Protein AF-A0A139L211-F1 (afdb_monomer)

Sequence (209 aa):
MSLARISECTAKHSKGVSQRERNHVSFTKSNKLMAQERVDDFFQMAKYYAKAEKDLGVQRWVFIGFERKDGYNYIRLFSYDLPREVFERRRWVIEWRKARLVCQYPKDNVRYTLHFYDKRLGLDVRLNEDLNKLIAAKAQVTKVQRKIDEYVAYNKVHNLFFDENTDADLLKAREKLATKIANVQEAEERLKIKIEKLQKGNNYVGSKK

Solvent-accessible surface area (backbone atoms only — not comparable to full-atom values): 12106 Å² total; per-residue (Å²): 136,92,85,84,90,81,89,83,82,89,74,82,80,76,82,72,80,49,72,66,54,55,52,50,52,51,52,55,51,49,54,52,51,57,52,48,56,54,53,52,53,51,57,53,48,51,52,31,44,53,49,30,38,60,75,69,65,67,48,63,28,32,40,38,38,32,31,36,49,59,90,93,44,74,48,77,76,47,76,48,81,45,51,38,70,57,47,71,76,45,47,65,57,60,52,51,51,49,52,53,49,33,71,77,35,77,88,41,62,66,47,71,48,80,45,80,35,35,69,82,68,42,89,47,64,68,60,49,51,54,48,52,51,49,34,50,52,49,20,49,53,53,54,51,52,51,51,52,51,52,51,54,56,51,34,69,76,74,36,94,82,65,48,87,86,74,39,67,67,56,50,53,50,51,52,56,46,51,54,51,50,53,56,50,52,54,51,51,51,56,48,50,57,51,42,54,52,50,53,54,53,53,56,62,62,68,70,76,115

Radius of gyration: 31.52 Å; Cα contacts (8 Å, |Δi|>4): 153; chains: 1; bounding box: 53×108×84 Å

pLDDT: mean 81.09, std 17.71, range [34.78, 96.19]

Secondary structure (DSSP, 8-state):
---------------PPPHHHHHHHHHHHHHHHHHHHHHHHHHHHHHHHHHHHHHHT--EEEEEEEEEEETTEEEEEEEEEEEHHHHHHTHHHHHHHHHHHHHH-TTS-EEEEEEEEETTTTT-HHHHHHHHHHHHHHHHHHHHHHHHHHHHHHHHHH-TT--TTT-HHHHHHHHHHHHHHHHHHHHHHHHHHHHHHHHHHHHHHHT--

Mean predicted aligned error: 12.13 Å

Foldseek 3Di:
DDDDDDDDDPDDDPPDDDPVNVVVVVVVVVVVVVVVVVVVVVVLLVVLLVVLCVVLVFFKKKKKWKWKDDPPDTDTDDIDIGGPVCCVVPVVVVVVVQVVVCVVVVPIDIDMDIQIDTPLQPRDPVLRVLVVVLSSLSSVLVVLVVVLVVVVVVCVVPPPPDDCVPDPVNVVSVVVSVVSVVVSVVSSVVSVVSSVVVVVVVVVVVVPD

Nearest PDB structures (foldseek):
  8cok-assembly1_A  TM=6.130E-01  e=7.947E-01  Homo sapiens
  5mto-assembly1_A  TM=5.158E-01  e=2.092E+00  Homo sapiens

Organism: NCBI:txid329854

Structure (mmCIF, N/CA/C/O backbone):
data_AF-A0A139L211-F1
#
_entry.id   AF-A0A139L211-F1
#
loop_
_atom_site.group_PDB
_atom_site.id
_atom_site.type_symbol
_atom_site.label_atom_id
_atom_site.label_alt_id
_atom_site.label_comp_id
_atom_site.label_asym_id
_atom_site.label_entity_id
_atom_site.label_seq_id
_atom_site.pdbx_PDB_ins_code
_atom_site.Cartn_x
_atom_site.Cartn_y
_atom_site.Cartn_z
_atom_site.occupancy
_atom_site.B_iso_or_equiv
_atom_site.auth_seq_id
_atom_site.auth_comp_id
_atom_site.auth_asym_id
_atom_site.auth_atom_id
_atom_site.pdbx_PDB_model_num
ATOM 1 N N . MET A 1 1 ? -3.675 -84.207 52.823 1.00 36.97 1 MET A N 1
ATOM 2 C CA . MET A 1 1 ? -2.401 -83.497 52.587 1.00 36.97 1 MET A CA 1
ATOM 3 C C . MET A 1 1 ? -2.618 -82.444 51.512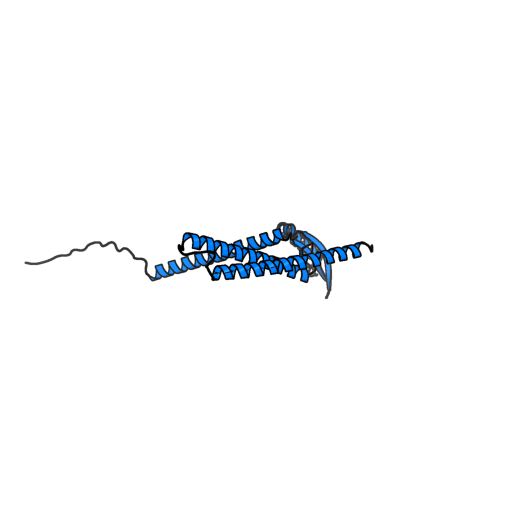 1.00 36.97 1 MET A C 1
ATOM 5 O O . MET A 1 1 ? -3.333 -82.704 50.559 1.00 36.97 1 MET A O 1
ATOM 9 N N . SER A 1 2 ? -2.071 -81.261 51.778 1.00 39.81 2 SER A N 1
ATOM 10 C CA . SER A 1 2 ? -2.085 -79.995 51.031 1.00 39.81 2 SER A CA 1
ATOM 11 C C . SER A 1 2 ? -1.740 -80.075 49.533 1.00 39.81 2 SER A C 1
ATOM 13 O O . SER A 1 2 ? -0.908 -80.900 49.165 1.00 39.81 2 SER A O 1
ATOM 15 N N . LEU A 1 3 ? -2.319 -79.163 48.729 1.00 36.75 3 LEU A N 1
ATOM 16 C CA . LEU A 1 3 ? -1.657 -78.121 47.893 1.00 36.75 3 LEU A CA 1
ATOM 17 C C . LEU A 1 3 ? -2.638 -77.681 46.771 1.00 36.75 3 LEU A C 1
ATOM 19 O O . LEU A 1 3 ? -2.976 -78.472 45.905 1.00 36.75 3 LEU A O 1
ATOM 23 N N . ALA A 1 4 ? -3.358 -76.557 46.877 1.00 44.53 4 ALA A N 1
ATOM 24 C CA . ALA A 1 4 ? -2.963 -75.155 46.636 1.00 44.53 4 ALA A CA 1
ATOM 25 C C . ALA A 1 4 ? -2.922 -74.719 45.143 1.00 44.53 4 ALA A C 1
ATOM 27 O O . ALA A 1 4 ? -2.029 -75.110 44.408 1.00 44.53 4 ALA A O 1
ATOM 28 N N . ARG A 1 5 ? -3.915 -73.874 44.784 1.00 47.22 5 ARG A N 1
ATOM 29 C CA . ARG A 1 5 ? -3.964 -72.675 43.895 1.00 47.22 5 ARG A CA 1
ATOM 30 C C . ARG A 1 5 ? -3.021 -72.530 42.685 1.00 47.22 5 ARG A C 1
ATOM 32 O O . ARG A 1 5 ? -1.828 -72.711 42.837 1.00 47.22 5 ARG A O 1
ATOM 39 N N . ILE A 1 6 ? -3.580 -71.971 41.594 1.00 44.31 6 ILE A N 1
ATOM 40 C CA . ILE A 1 6 ? -3.172 -70.781 40.776 1.00 44.31 6 ILE A CA 1
ATOM 41 C C . ILE A 1 6 ? -4.273 -70.667 39.680 1.00 44.31 6 ILE A C 1
ATOM 43 O O . ILE A 1 6 ? -4.382 -71.559 38.852 1.00 44.31 6 ILE A O 1
ATOM 47 N N . SER A 1 7 ? -5.333 -69.845 39.754 1.00 50.28 7 SER A N 1
ATOM 48 C CA . SER A 1 7 ? -5.460 -68.384 39.558 1.00 50.28 7 SER A CA 1
ATOM 49 C C . SER A 1 7 ? -4.473 -67.754 38.578 1.00 50.28 7 SER A C 1
ATOM 51 O O . SER A 1 7 ? -3.390 -67.399 39.017 1.00 50.28 7 SER A O 1
ATOM 53 N N . GLU A 1 8 ? -4.907 -67.423 37.354 1.00 38.69 8 GLU A N 1
ATOM 54 C CA . GLU A 1 8 ? -4.549 -66.115 36.785 1.00 38.69 8 GLU A CA 1
ATOM 55 C C . GLU A 1 8 ? -5.497 -65.625 35.678 1.00 38.69 8 GLU A C 1
ATOM 57 O O . GLU A 1 8 ? -5.737 -66.271 34.659 1.00 38.69 8 GLU A O 1
ATOM 62 N N . CYS A 1 9 ? -6.051 -64.441 35.943 1.00 35.03 9 CYS A N 1
ATOM 63 C CA . CYS A 1 9 ? -6.869 -63.616 35.071 1.00 35.03 9 CYS A CA 1
ATOM 64 C C . CYS A 1 9 ? -6.060 -63.078 33.885 1.00 35.03 9 CYS A C 1
ATOM 66 O O . CYS A 1 9 ? -5.057 -62.391 34.070 1.00 35.03 9 CYS A O 1
ATOM 68 N N . THR A 1 10 ? -6.577 -63.221 32.666 1.00 37.50 10 THR A N 1
ATOM 69 C CA . THR A 1 10 ? -6.112 -62.445 31.509 1.00 37.50 10 THR A CA 1
ATOM 70 C C . THR A 1 10 ? -6.658 -61.014 31.583 1.00 37.50 10 THR A C 1
ATOM 72 O O . THR A 1 10 ? -7.718 -60.699 31.035 1.00 37.50 10 THR A O 1
ATOM 75 N N . ALA A 1 11 ? -5.946 -60.133 32.287 1.00 39.56 11 ALA A N 1
ATOM 76 C CA . ALA A 1 11 ? -6.212 -58.699 32.291 1.00 39.56 11 ALA A CA 1
ATOM 77 C C . ALA A 1 11 ? -5.758 -58.070 30.961 1.00 39.56 11 ALA A C 1
ATOM 79 O O . ALA A 1 11 ? -4.568 -58.011 30.644 1.00 39.56 11 ALA A O 1
ATOM 80 N N . LYS A 1 12 ? -6.725 -57.577 30.181 1.00 41.44 12 LYS A N 1
ATOM 81 C CA . LYS A 1 12 ? -6.499 -56.734 29.001 1.00 41.44 12 LYS A CA 1
ATOM 82 C C . LYS A 1 12 ? -5.739 -55.474 29.433 1.00 41.44 12 LYS A C 1
ATOM 84 O O . LYS A 1 12 ? -6.316 -54.583 30.048 1.00 41.44 12 LYS A O 1
ATOM 89 N N . HIS A 1 13 ? -4.452 -55.392 29.105 1.00 34.78 13 HIS A N 1
ATOM 90 C CA . HIS A 1 13 ? -3.664 -54.171 29.258 1.00 34.78 13 HIS A CA 1
ATOM 91 C C . HIS A 1 13 ? -4.173 -53.105 28.275 1.00 34.78 13 HIS A C 1
ATOM 93 O O . HIS A 1 13 ? -3.830 -53.108 27.092 1.00 34.78 13 HIS A O 1
ATOM 99 N N . SER A 1 14 ? -4.986 -52.168 28.764 1.00 43.78 14 SER A N 1
ATOM 100 C CA . SER A 1 14 ? -5.211 -50.889 28.096 1.00 43.78 14 SER A CA 1
ATOM 101 C C . SER A 1 14 ? -3.898 -50.105 28.118 1.00 43.78 14 SER A C 1
ATOM 103 O O . SER A 1 14 ? -3.490 -49.603 29.167 1.00 43.78 14 SER A O 1
ATOM 105 N N . LYS A 1 15 ? -3.209 -50.012 26.976 1.00 47.69 15 LYS A N 1
ATOM 106 C CA . LYS A 1 15 ? -2.046 -49.129 26.820 1.00 47.69 15 LYS A CA 1
ATOM 107 C C . LYS A 1 15 ? -2.521 -47.679 26.945 1.00 47.69 15 LYS A C 1
ATOM 109 O O . LYS A 1 15 ? -3.014 -47.094 25.985 1.00 47.69 15 LYS A O 1
ATOM 114 N N . GLY A 1 16 ? -2.425 -47.124 28.150 1.00 50.44 16 GLY A N 1
ATOM 115 C CA . GLY A 1 16 ? -2.635 -45.704 28.397 1.00 50.44 16 GLY A CA 1
ATOM 116 C C . GLY A 1 16 ? -1.555 -44.897 27.683 1.00 50.44 16 GLY A C 1
ATOM 117 O O . GLY A 1 16 ? -0.367 -45.139 27.885 1.00 50.44 16 GLY A O 1
ATOM 118 N N . VAL A 1 17 ? -1.973 -43.951 26.841 1.00 55.09 17 VAL A N 1
ATOM 119 C CA . VAL A 1 17 ? -1.081 -43.010 26.149 1.00 55.09 17 VAL A CA 1
ATOM 120 C C . VAL A 1 17 ? -0.237 -42.273 27.190 1.00 55.09 17 VAL A C 1
ATOM 122 O O . VAL A 1 17 ? -0.772 -41.639 28.117 1.00 55.09 17 VAL A O 1
ATOM 125 N N . SER A 1 18 ? 1.085 -42.365 27.040 1.00 56.88 18 SER A N 1
ATOM 126 C CA . SER A 1 18 ? 2.053 -41.774 27.962 1.00 56.88 18 SER A CA 1
ATOM 127 C C . SER A 1 18 ? 1.799 -40.272 28.099 1.00 56.88 18 SER A C 1
ATOM 129 O O . SER A 1 18 ? 1.474 -39.590 27.125 1.00 56.88 18 SER A O 1
ATOM 131 N N . GLN A 1 19 ? 1.960 -39.719 29.306 1.00 55.91 19 GLN A N 1
ATOM 132 C CA . GLN A 1 19 ? 1.817 -38.277 29.559 1.00 55.91 19 GLN A CA 1
ATOM 133 C C . GLN A 1 19 ? 2.686 -37.444 28.590 1.00 55.91 19 GLN A C 1
ATOM 135 O O . GLN A 1 19 ? 2.298 -36.355 28.176 1.00 55.91 19 GLN A O 1
ATOM 14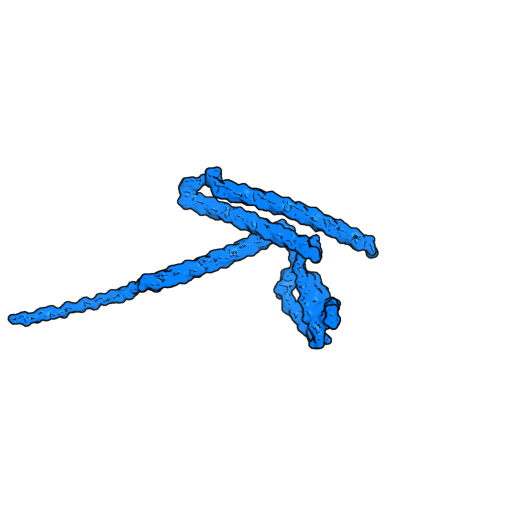0 N N . ARG A 1 20 ? 3.830 -37.994 28.156 1.00 50.09 20 ARG A N 1
ATOM 141 C CA . ARG A 1 20 ? 4.753 -37.379 27.191 1.00 50.09 20 ARG A CA 1
ATOM 142 C C . ARG A 1 20 ? 4.173 -37.306 25.774 1.00 50.09 20 ARG A C 1
ATOM 144 O O . ARG A 1 20 ? 4.352 -36.299 25.098 1.00 50.09 20 ARG A O 1
ATOM 151 N N . GLU A 1 21 ? 3.435 -38.329 25.351 1.00 52.72 21 GLU A N 1
ATOM 152 C CA . GLU A 1 21 ? 2.737 -38.358 24.059 1.00 52.72 21 GLU A CA 1
ATOM 153 C C . GLU A 1 21 ? 1.526 -37.421 24.070 1.00 52.72 21 GLU A C 1
ATOM 155 O O . GLU A 1 21 ? 1.325 -36.673 23.118 1.00 52.72 21 GLU A O 1
ATOM 160 N N . ARG A 1 22 ? 0.777 -37.360 25.181 1.00 53.59 22 ARG A N 1
ATOM 161 C CA . ARG A 1 22 ? -0.304 -36.375 25.364 1.00 53.59 22 ARG A CA 1
ATOM 162 C C . ARG A 1 22 ? 0.210 -34.936 25.303 1.00 53.59 22 ARG A C 1
ATOM 164 O O . ARG A 1 22 ? -0.402 -34.117 24.623 1.00 53.59 22 ARG A O 1
ATOM 171 N N . ASN A 1 23 ? 1.351 -34.655 25.932 1.00 55.62 23 ASN A N 1
ATOM 172 C CA . ASN A 1 23 ? 1.991 -33.337 25.894 1.00 55.62 23 ASN A CA 1
ATOM 173 C C . ASN A 1 23 ? 2.547 -32.985 24.501 1.00 55.62 23 ASN A C 1
ATOM 175 O O . ASN A 1 23 ? 2.469 -31.838 24.070 1.00 55.62 23 ASN A O 1
ATOM 179 N N . HIS A 1 24 ? 3.076 -33.962 23.760 1.00 52.78 24 HIS A N 1
ATOM 180 C CA . HIS A 1 24 ? 3.535 -33.749 22.384 1.00 52.78 24 HIS A CA 1
ATOM 181 C C . HIS A 1 24 ? 2.361 -33.503 21.419 1.00 52.78 24 HIS A C 1
ATOM 183 O O . HIS A 1 24 ? 2.420 -32.620 20.561 1.00 52.78 24 HIS A O 1
ATOM 189 N N . VAL A 1 25 ? 1.255 -34.236 21.576 1.00 56.75 25 VAL A N 1
ATOM 190 C CA . VAL A 1 25 ? 0.031 -34.052 20.780 1.00 56.75 25 VAL A CA 1
ATOM 191 C C . VAL A 1 25 ? -0.650 -32.715 21.099 1.00 56.75 25 VAL A C 1
ATOM 193 O O . VAL A 1 25 ? -1.098 -32.032 20.181 1.00 56.75 25 VAL A O 1
ATOM 196 N N . SER A 1 26 ? -0.690 -32.283 22.363 1.00 48.72 26 SER A N 1
ATOM 197 C CA . SER A 1 26 ? -1.244 -30.972 22.730 1.00 48.72 26 SER A CA 1
ATOM 198 C C . SER A 1 26 ? -0.381 -29.812 22.222 1.00 48.72 26 SER A C 1
ATOM 200 O O . SER A 1 26 ? -0.922 -28.850 21.678 1.00 48.72 26 SER A O 1
ATOM 202 N N . PHE A 1 27 ? 0.949 -29.926 22.293 1.00 43.28 27 PHE A N 1
ATOM 203 C CA . PHE A 1 27 ? 1.874 -28.920 21.764 1.00 43.28 27 PHE A CA 1
ATOM 204 C C . PHE A 1 27 ? 1.796 -28.796 20.235 1.00 43.28 27 PHE A C 1
ATOM 206 O O . PHE A 1 27 ? 1.694 -27.695 19.696 1.00 43.28 27 PHE A O 1
ATOM 213 N N . THR A 1 28 ? 1.770 -29.922 19.518 1.00 55.19 28 THR A N 1
ATOM 214 C CA . THR A 1 28 ? 1.645 -29.929 18.050 1.00 55.19 28 THR A CA 1
ATOM 215 C C . THR A 1 28 ? 0.274 -29.445 17.574 1.00 55.19 28 THR A C 1
ATOM 217 O O . THR A 1 28 ? 0.189 -28.760 16.553 1.00 55.19 28 THR A O 1
ATOM 220 N N . LYS A 1 29 ? -0.799 -29.733 18.322 1.00 59.12 29 LYS A N 1
ATOM 221 C CA . LYS A 1 29 ? -2.146 -29.213 18.046 1.00 59.12 29 LYS A CA 1
ATOM 222 C C . LYS A 1 29 ? -2.242 -27.706 18.299 1.00 59.12 29 LYS A C 1
ATOM 224 O O . LYS A 1 29 ? -2.804 -27.002 17.466 1.00 59.12 29 LYS A O 1
ATOM 229 N N . SER A 1 30 ? -1.636 -27.212 19.379 1.00 52.22 30 SER A N 1
ATOM 230 C CA . SER A 1 30 ? -1.557 -25.777 19.680 1.00 52.22 30 SER A CA 1
ATOM 231 C C . SER A 1 30 ? -0.773 -25.015 18.601 1.00 52.22 30 SER A C 1
ATOM 233 O O . SER A 1 30 ? -1.275 -24.045 18.044 1.00 52.22 30 SER A O 1
ATOM 235 N N . ASN A 1 31 ? 0.391 -25.521 18.174 1.00 59.31 31 ASN A N 1
ATOM 236 C CA . ASN A 1 31 ? 1.172 -24.900 17.095 1.00 59.31 31 ASN A CA 1
ATOM 237 C C . ASN A 1 31 ? 0.432 -24.846 15.748 1.00 59.31 31 ASN A C 1
ATOM 239 O O . ASN A 1 31 ? 0.565 -23.865 15.018 1.00 59.31 31 ASN A O 1
ATOM 243 N N . LYS A 1 32 ? -0.361 -25.871 15.408 1.00 60.38 32 LYS A N 1
ATOM 244 C CA . LYS A 1 32 ? -1.191 -25.848 14.190 1.00 60.38 32 LYS A CA 1
ATOM 245 C C . LYS A 1 32 ? -2.299 -24.793 14.257 1.00 60.38 32 LYS A C 1
ATOM 247 O O . LYS A 1 32 ? -2.538 -24.128 13.256 1.00 60.38 32 LYS A O 1
ATOM 252 N N . LEU A 1 33 ? -2.937 -24.614 15.416 1.00 58.69 33 LEU A N 1
ATOM 253 C CA . LEU A 1 33 ? -3.963 -23.584 15.621 1.00 58.69 33 LEU A CA 1
ATOM 254 C C . LEU A 1 33 ? -3.366 -22.170 15.536 1.00 58.69 33 LEU A C 1
ATOM 256 O O . LEU A 1 33 ? -3.862 -21.346 14.775 1.00 58.69 33 LEU A O 1
ATOM 260 N N . MET A 1 34 ? -2.231 -21.930 16.200 1.00 52.31 34 MET A N 1
ATOM 261 C CA . MET A 1 34 ? -1.537 -20.632 16.170 1.00 52.31 34 MET A CA 1
ATOM 262 C C . MET A 1 34 ? -1.030 -20.264 14.764 1.00 52.31 34 MET A C 1
ATOM 264 O O . MET A 1 34 ? -1.030 -19.096 14.373 1.00 52.31 34 MET A O 1
ATOM 268 N N . ALA A 1 35 ? -0.598 -21.254 13.974 1.00 58.53 35 ALA A N 1
ATOM 269 C CA . ALA A 1 35 ? -0.207 -21.037 12.582 1.00 58.53 35 ALA A CA 1
ATOM 270 C C . ALA A 1 35 ? -1.408 -20.666 11.695 1.00 58.53 35 ALA A C 1
ATOM 272 O O . ALA A 1 35 ? -1.283 -19.786 10.844 1.00 58.53 35 ALA A O 1
ATOM 273 N N . GLN A 1 36 ? -2.563 -21.298 11.918 1.00 62.09 36 GLN A N 1
ATOM 274 C CA . GLN A 1 36 ? -3.793 -21.012 11.183 1.00 62.09 36 GLN A CA 1
ATOM 275 C C . GLN A 1 36 ? -4.316 -19.598 11.485 1.00 62.09 36 GLN A C 1
ATOM 277 O O . GLN A 1 36 ? -4.553 -18.828 10.557 1.00 62.09 36 GLN A O 1
ATOM 282 N N . GLU A 1 37 ? -4.367 -19.200 12.761 1.00 65.81 37 GLU A N 1
ATOM 283 C CA . GLU A 1 37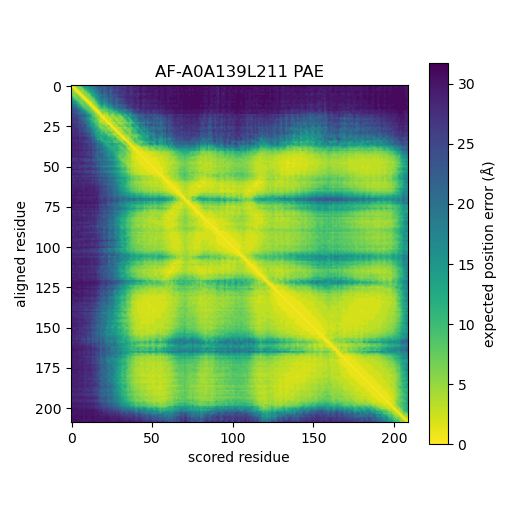 ? -4.781 -17.849 13.179 1.00 65.81 37 GLU A CA 1
ATOM 284 C C . GLU A 1 37 ? -3.903 -16.748 12.567 1.00 65.81 37 GLU A C 1
ATOM 286 O O . GLU A 1 37 ? -4.389 -15.688 12.163 1.00 65.81 37 GLU A O 1
ATOM 291 N N . ARG A 1 38 ? -2.597 -17.012 12.442 1.00 71.00 38 ARG A N 1
ATOM 292 C CA . ARG A 1 38 ? -1.652 -16.089 11.808 1.00 71.00 38 ARG A CA 1
ATOM 293 C C . ARG A 1 38 ? -1.939 -15.918 10.316 1.00 71.00 38 ARG A C 1
ATOM 295 O O . ARG A 1 38 ? -1.871 -14.799 9.813 1.00 71.00 38 ARG A O 1
ATOM 302 N N . VAL A 1 39 ? -2.242 -17.007 9.610 1.00 74.31 39 VAL A N 1
ATOM 303 C CA . VAL A 1 39 ? -2.584 -16.986 8.179 1.00 74.31 39 VAL A CA 1
ATOM 304 C C . VAL A 1 39 ? -3.907 -16.249 7.944 1.00 74.31 39 VAL A C 1
ATOM 306 O O . VAL A 1 39 ? -3.995 -15.418 7.037 1.00 74.31 39 VAL A O 1
ATOM 309 N N . ASP A 1 40 ? -4.9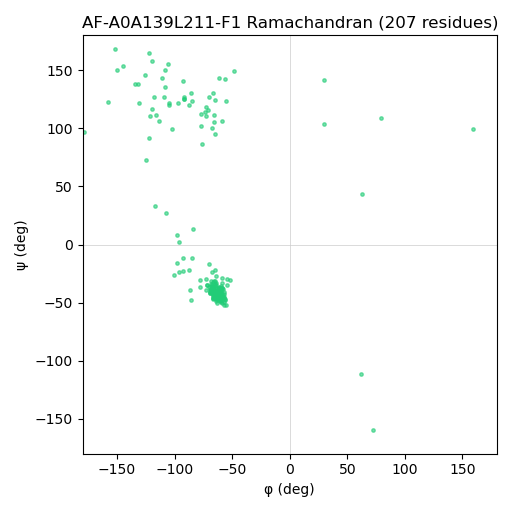01 -16.466 8.801 1.00 78.75 40 ASP A N 1
ATOM 310 C CA . ASP A 1 40 ? -6.203 -15.806 8.699 1.00 78.75 40 ASP A CA 1
ATOM 311 C C . ASP A 1 40 ? -6.113 -14.288 8.955 1.00 78.75 40 ASP A C 1
ATOM 313 O O . ASP A 1 40 ? -6.750 -13.510 8.236 1.00 78.75 40 ASP A O 1
ATOM 317 N N . ASP A 1 41 ? -5.257 -13.823 9.882 1.00 83.50 41 ASP A N 1
ATOM 318 C CA . ASP A 1 41 ? -5.018 -12.379 10.076 1.00 83.50 41 ASP A CA 1
ATOM 319 C C . ASP A 1 41 ? -4.356 -11.739 8.842 1.00 83.50 41 ASP A C 1
ATOM 321 O O . ASP A 1 41 ? -4.686 -10.603 8.493 1.00 83.50 41 ASP A O 1
ATOM 325 N N . PHE A 1 42 ? -3.490 -12.463 8.117 1.00 85.38 42 PHE A N 1
ATOM 326 C CA . PHE A 1 42 ? -2.915 -11.974 6.856 1.00 85.38 42 PHE A CA 1
ATOM 327 C C . PHE A 1 42 ? -3.963 -11.836 5.749 1.00 85.38 42 PHE A C 1
ATOM 329 O O . PHE A 1 42 ? -4.014 -10.797 5.085 1.00 85.38 42 PHE A O 1
ATOM 336 N N . PHE A 1 43 ? -4.826 -12.838 5.557 1.00 90.06 43 PHE A N 1
ATOM 337 C CA . PHE A 1 43 ? -5.910 -12.751 4.575 1.00 90.06 43 PHE A CA 1
ATOM 338 C C . PHE A 1 43 ? -6.877 -11.618 4.904 1.00 90.06 43 PHE A C 1
ATOM 340 O O . PHE A 1 43 ? -7.299 -10.870 4.018 1.00 90.06 43 PHE A O 1
ATOM 347 N N . GLN A 1 44 ? -7.205 -11.457 6.183 1.00 90.12 44 GLN A N 1
ATOM 348 C CA . GLN A 1 44 ? -8.084 -10.391 6.625 1.00 90.12 44 GLN A CA 1
ATOM 349 C C . GLN A 1 44 ? -7.436 -9.013 6.438 1.00 90.12 44 GLN A C 1
ATOM 351 O O . GLN A 1 44 ? -8.096 -8.077 5.985 1.00 90.12 44 GLN A O 1
ATOM 356 N N . MET A 1 45 ? -6.131 -8.901 6.690 1.00 89.25 45 MET A N 1
ATOM 357 C CA . MET A 1 45 ? -5.369 -7.693 6.396 1.00 89.25 45 MET A CA 1
ATOM 358 C C . MET A 1 45 ? -5.410 -7.355 4.901 1.00 89.25 45 MET A C 1
ATOM 360 O O . MET A 1 45 ? -5.717 -6.219 4.545 1.00 89.25 45 MET A O 1
ATOM 364 N N . ALA A 1 46 ? -5.185 -8.330 4.017 1.00 92.69 46 ALA A N 1
ATOM 365 C CA . ALA A 1 46 ? -5.257 -8.125 2.569 1.00 92.69 46 ALA A CA 1
ATOM 366 C C . ALA A 1 46 ? -6.633 -7.599 2.122 1.00 92.69 46 ALA A C 1
ATOM 368 O O . ALA A 1 46 ? -6.703 -6.701 1.281 1.00 92.69 46 ALA A O 1
ATOM 369 N N . LYS A 1 47 ? -7.726 -8.079 2.735 1.00 94.44 47 LYS A N 1
ATOM 370 C CA . LYS A 1 47 ? -9.079 -7.545 2.495 1.00 94.44 47 LYS A CA 1
ATOM 371 C C . LYS A 1 47 ? -9.207 -6.077 2.910 1.00 94.44 47 LYS A C 1
ATOM 373 O O . LYS A 1 47 ? -9.852 -5.312 2.196 1.00 94.44 47 LYS A O 1
ATOM 378 N N . TYR A 1 48 ? -8.592 -5.659 4.019 1.00 93.81 48 TYR A N 1
ATOM 379 C CA . TYR A 1 48 ? -8.603 -4.250 4.438 1.00 93.81 48 TYR A CA 1
ATOM 380 C C . TYR A 1 48 ? -7.831 -3.349 3.489 1.00 93.81 48 TYR A C 1
ATOM 382 O O . TYR A 1 48 ? -8.321 -2.273 3.160 1.00 93.81 48 TYR A O 1
ATOM 390 N N . TYR A 1 49 ? -6.668 -3.798 3.015 1.00 93.44 49 TYR A N 1
ATOM 391 C CA . TYR A 1 49 ? -5.928 -3.079 1.982 1.00 93.44 49 TYR A CA 1
ATOM 392 C C . TYR A 1 49 ? -6.760 -2.957 0.702 1.00 93.44 49 TYR A C 1
ATOM 394 O O . TYR A 1 49 ? -6.941 -1.849 0.211 1.00 93.44 49 TYR A O 1
ATOM 402 N N . ALA A 1 50 ? -7.360 -4.049 0.220 1.00 93.06 50 ALA A N 1
ATOM 403 C CA . ALA A 1 50 ? -8.205 -4.021 -0.975 1.00 93.06 50 ALA A CA 1
ATOM 404 C C . ALA A 1 50 ? -9.420 -3.086 -0.824 1.00 93.06 50 ALA A C 1
ATOM 406 O O . ALA A 1 50 ? -9.758 -2.352 -1.752 1.00 93.06 50 ALA A O 1
ATOM 407 N N . LYS A 1 51 ? -10.058 -3.073 0.355 1.00 94.19 51 LYS A N 1
ATOM 408 C CA . LYS A 1 51 ? -11.145 -2.136 0.668 1.00 94.19 51 LYS A CA 1
ATOM 409 C C . LYS A 1 51 ? -10.651 -0.687 0.641 1.00 94.19 51 LYS A C 1
ATOM 411 O O . LYS A 1 51 ? -11.239 0.131 -0.054 1.00 94.19 51 LYS A O 1
ATOM 416 N N . ALA A 1 52 ? -9.549 -0.389 1.329 1.00 93.94 52 ALA A N 1
ATOM 417 C CA . ALA A 1 52 ? -8.971 0.952 1.372 1.00 93.94 52 ALA A CA 1
ATOM 418 C C . ALA A 1 52 ? -8.580 1.467 -0.024 1.00 93.94 52 ALA A C 1
ATOM 420 O O . ALA A 1 52 ? -8.828 2.627 -0.344 1.00 93.94 52 ALA A O 1
ATOM 421 N N . GLU A 1 53 ? -8.019 0.607 -0.874 1.00 92.12 53 GLU A N 1
ATOM 422 C CA . GLU A 1 53 ? -7.673 0.950 -2.257 1.00 92.12 53 GLU A CA 1
ATOM 423 C C . GLU A 1 53 ? -8.899 1.240 -3.120 1.00 92.12 53 GLU A C 1
ATOM 425 O O . GLU A 1 53 ? -8.889 2.197 -3.899 1.00 92.12 53 GLU A O 1
ATOM 430 N N . LYS A 1 54 ? -9.963 0.445 -2.956 1.00 91.50 54 LYS A N 1
ATOM 431 C CA . LYS A 1 54 ? -11.237 0.657 -3.646 1.00 91.50 54 LYS A CA 1
ATOM 432 C C . LYS A 1 54 ? -11.884 1.974 -3.217 1.00 91.50 54 LYS A C 1
ATOM 434 O O . LYS A 1 54 ? -12.310 2.735 -4.080 1.00 91.50 54 LYS A O 1
ATOM 439 N N . ASP A 1 55 ? -11.892 2.267 -1.917 1.00 91.38 55 ASP A N 1
ATOM 440 C CA . ASP A 1 55 ? -12.465 3.498 -1.362 1.00 91.38 55 ASP A CA 1
ATOM 441 C C . ASP A 1 55 ? -11.712 4.754 -1.834 1.00 91.38 55 ASP A C 1
ATOM 443 O O . ASP A 1 55 ? -12.311 5.813 -2.003 1.00 91.38 55 ASP A O 1
ATOM 447 N N . LEU A 1 56 ? -10.395 4.656 -2.046 1.00 88.75 56 LEU A N 1
ATOM 448 C CA . LEU A 1 56 ? -9.562 5.760 -2.542 1.00 88.75 56 LEU A CA 1
ATOM 449 C C . LEU A 1 56 ? -9.559 5.887 -4.078 1.00 88.75 56 LEU A C 1
ATOM 451 O O . LEU A 1 56 ? -9.092 6.900 -4.611 1.00 88.75 56 LEU A O 1
ATOM 455 N N . GLY A 1 57 ? -10.080 4.888 -4.798 1.00 87.62 57 GLY A N 1
ATOM 456 C CA . GLY A 1 57 ? -10.086 4.854 -6.262 1.00 87.62 57 GLY A CA 1
ATOM 457 C C . GLY A 1 57 ? -8.674 4.836 -6.854 1.00 87.62 57 GLY A C 1
ATOM 458 O O . GLY A 1 57 ? -8.379 5.605 -7.775 1.00 87.62 57 GLY A O 1
ATOM 459 N N . VAL A 1 58 ? -7.784 4.021 -6.278 1.00 89.06 58 VAL A N 1
ATOM 460 C CA . VAL A 1 58 ? -6.376 3.899 -6.696 1.00 89.06 58 VAL A CA 1
ATOM 461 C C . VAL A 1 58 ? -6.289 3.200 -8.051 1.00 89.06 58 VAL A C 1
ATOM 463 O O . VAL A 1 58 ? -6.808 2.096 -8.221 1.00 89.06 58 VAL A O 1
ATOM 466 N N . GLN A 1 59 ? -5.597 3.806 -9.018 1.00 89.88 59 GLN A N 1
ATOM 467 C CA . GLN A 1 59 ? -5.383 3.200 -10.335 1.00 89.88 59 GLN A CA 1
ATOM 468 C C . GLN A 1 59 ? -3.971 2.628 -10.428 1.00 89.88 59 GLN A C 1
ATOM 470 O O . GLN A 1 59 ? -3.022 3.349 -10.712 1.00 89.88 59 GLN A O 1
ATOM 475 N N . ARG A 1 60 ? -3.812 1.315 -10.244 1.00 90.50 60 ARG A N 1
ATOM 476 C CA . ARG A 1 60 ? -2.492 0.663 -10.280 1.00 90.50 60 ARG A CA 1
ATOM 477 C C . ARG A 1 60 ? -1.978 0.485 -11.717 1.00 90.50 60 ARG A C 1
ATOM 479 O O . ARG A 1 60 ? -2.498 -0.343 -12.469 1.00 90.50 60 ARG A O 1
ATOM 486 N N . TRP A 1 61 ? -0.916 1.204 -12.070 1.00 93.25 61 TRP A N 1
ATOM 487 C CA . TRP A 1 61 ? -0.236 1.126 -13.367 1.00 93.25 61 TRP A CA 1
ATOM 488 C C . TRP A 1 61 ? 1.228 0.711 -13.211 1.00 93.25 61 TRP A C 1
ATOM 490 O O . TRP A 1 61 ? 1.820 0.804 -12.130 1.00 93.25 61 TRP A O 1
ATOM 500 N N . VAL A 1 62 ? 1.791 0.181 -14.297 1.00 91.50 62 VAL A N 1
ATOM 501 C CA . VAL A 1 62 ? 3.181 -0.265 -14.367 1.00 91.50 62 VAL A CA 1
ATOM 502 C C . VAL A 1 62 ? 3.823 0.309 -15.614 1.00 91.50 62 VAL A C 1
ATOM 504 O O . VAL A 1 62 ? 3.408 0.012 -16.736 1.00 91.50 62 VAL A O 1
ATOM 507 N N . PHE A 1 63 ? 4.893 1.064 -15.399 1.00 92.12 63 PHE A N 1
ATOM 508 C CA . PHE A 1 63 ? 5.795 1.458 -16.464 1.00 92.12 63 PHE A CA 1
ATOM 509 C C . PHE A 1 63 ? 6.913 0.425 -16.571 1.00 92.12 63 PHE A C 1
ATOM 511 O O . PHE A 1 63 ? 7.604 0.132 -15.591 1.00 92.12 63 PHE A O 1
ATOM 518 N N . ILE A 1 64 ? 7.089 -0.129 -17.766 1.00 93.25 64 ILE A N 1
ATOM 519 C CA . ILE A 1 64 ? 8.098 -1.146 -18.062 1.00 93.25 64 ILE A CA 1
ATOM 520 C C . ILE A 1 64 ? 9.063 -0.558 -19.078 1.00 93.25 64 ILE A C 1
ATOM 522 O O . ILE A 1 64 ? 8.688 -0.357 -20.230 1.00 93.25 64 ILE A O 1
ATOM 526 N N . GLY A 1 65 ? 10.303 -0.302 -18.675 1.00 93.12 65 GLY A N 1
ATOM 527 C CA . GLY A 1 65 ? 11.359 0.168 -19.570 1.00 93.12 65 GLY A CA 1
ATOM 528 C C . GLY A 1 65 ? 12.342 -0.951 -19.880 1.00 93.12 65 GLY A C 1
ATOM 529 O O . GLY A 1 65 ? 12.945 -1.484 -18.962 1.00 93.12 65 GLY A O 1
ATOM 530 N N . PHE A 1 66 ? 12.533 -1.297 -21.149 1.00 93.62 66 PHE A N 1
ATOM 531 C CA . PHE A 1 66 ? 13.624 -2.158 -21.598 1.00 93.62 66 PHE A CA 1
ATOM 532 C C . PHE A 1 66 ? 14.868 -1.314 -21.833 1.00 93.62 66 PHE A C 1
ATOM 534 O O . PHE A 1 66 ? 14.818 -0.302 -22.533 1.00 93.62 66 PHE A O 1
ATOM 541 N N . GLU A 1 67 ? 15.983 -1.749 -21.270 1.00 92.81 67 GLU A N 1
ATOM 542 C CA . GLU A 1 67 ? 17.258 -1.050 -21.293 1.00 92.81 67 GLU A CA 1
ATOM 543 C C . GLU A 1 67 ? 18.361 -2.018 -21.708 1.00 92.81 67 GLU A C 1
ATOM 545 O O . GLU A 1 67 ? 18.411 -3.157 -21.237 1.00 92.81 67 GLU A O 1
ATOM 550 N N . ARG A 1 68 ? 19.276 -1.552 -22.555 1.00 90.75 68 ARG A N 1
ATOM 551 C CA . ARG A 1 68 ? 20.550 -2.232 -22.797 1.00 90.75 68 ARG A CA 1
ATOM 552 C C . ARG A 1 68 ? 21.688 -1.448 -22.170 1.00 90.75 68 ARG A C 1
ATOM 554 O O . ARG A 1 68 ? 21.621 -0.222 -22.077 1.00 90.75 68 ARG A O 1
ATOM 561 N N . LYS A 1 69 ? 22.735 -2.156 -21.770 1.00 87.25 69 LYS A N 1
ATOM 562 C CA . LYS A 1 69 ? 23.981 -1.548 -21.312 1.00 87.25 69 LYS A CA 1
ATOM 563 C C . LYS A 1 69 ? 24.872 -1.228 -22.514 1.00 87.25 69 LYS A C 1
ATOM 565 O O . LYS A 1 69 ? 25.203 -2.135 -23.264 1.00 87.25 69 LYS A O 1
ATOM 570 N N . ASP A 1 70 ? 25.264 0.033 -22.659 1.00 85.25 70 ASP A N 1
ATOM 571 C CA . ASP A 1 70 ? 26.216 0.513 -23.666 1.00 85.25 70 ASP A CA 1
ATOM 572 C C . ASP A 1 70 ? 27.383 1.185 -22.920 1.00 85.25 70 ASP A C 1
ATOM 574 O O . ASP A 1 70 ? 27.297 2.331 -22.464 1.00 85.25 70 ASP A O 1
ATOM 578 N N . GLY A 1 71 ? 28.424 0.399 -22.623 1.00 84.44 71 GLY A N 1
ATOM 579 C CA . GLY A 1 71 ? 29.513 0.808 -21.729 1.00 84.44 71 GLY A CA 1
ATOM 580 C C . GLY A 1 71 ? 29.034 1.109 -20.300 1.00 84.44 71 GLY A C 1
ATOM 581 O O . GLY A 1 71 ? 28.638 0.199 -19.565 1.00 84.44 71 GLY A O 1
ATOM 582 N N . TYR A 1 72 ? 29.086 2.384 -19.896 1.00 79.06 72 TYR A N 1
ATOM 583 C CA . TYR A 1 72 ? 28.638 2.863 -18.576 1.00 79.06 72 TYR A CA 1
ATOM 584 C C . TYR A 1 72 ? 27.180 3.341 -18.547 1.00 79.06 72 TYR A C 1
ATOM 586 O O . TYR A 1 72 ? 26.628 3.533 -17.464 1.00 79.06 72 TYR A O 1
ATOM 594 N N . ASN A 1 73 ? 26.544 3.509 -19.709 1.00 85.62 73 ASN A N 1
ATOM 595 C CA . ASN A 1 73 ? 25.204 4.075 -19.814 1.00 85.62 73 ASN A CA 1
ATOM 596 C C . ASN A 1 73 ? 24.156 3.000 -20.115 1.00 85.62 73 ASN A C 1
ATOM 598 O O . ASN A 1 73 ? 24.447 1.953 -20.695 1.00 85.62 73 ASN A O 1
ATOM 602 N N . TYR A 1 74 ? 22.911 3.281 -19.732 1.00 86.38 74 TYR A N 1
ATOM 603 C CA . TYR A 1 74 ? 21.759 2.464 -20.099 1.00 86.38 74 TYR A CA 1
ATOM 604 C C . TYR A 1 74 ? 20.956 3.173 -21.182 1.00 86.38 74 TYR A C 1
ATOM 606 O O . TYR A 1 74 ? 20.453 4.277 -20.973 1.00 86.38 74 TYR A O 1
ATOM 614 N N . ILE A 1 75 ? 20.825 2.529 -22.338 1.00 88.44 75 ILE A N 1
ATOM 615 C CA . ILE A 1 75 ? 20.020 3.034 -23.449 1.00 88.44 75 ILE A CA 1
ATOM 616 C C . ILE A 1 75 ? 18.652 2.364 -23.388 1.00 88.44 75 ILE A C 1
ATOM 618 O O . ILE A 1 75 ? 18.545 1.135 -23.436 1.00 88.44 75 ILE A O 1
ATOM 622 N N . ARG A 1 76 ? 17.599 3.179 -23.288 1.00 90.44 76 ARG A N 1
ATOM 623 C CA . ARG A 1 76 ? 16.205 2.725 -23.320 1.00 90.44 76 ARG A CA 1
ATOM 624 C C . ARG A 1 76 ? 15.863 2.264 -24.738 1.00 90.44 76 ARG A C 1
ATOM 626 O O . ARG A 1 76 ? 15.849 3.070 -25.659 1.00 90.44 76 ARG A O 1
ATOM 633 N N . LEU A 1 77 ? 15.561 0.981 -24.900 1.00 89.50 77 LEU A N 1
ATOM 634 C CA . LEU A 1 77 ? 15.153 0.397 -26.179 1.00 89.50 77 LEU A CA 1
ATOM 635 C C . LEU A 1 77 ? 13.653 0.549 -26.415 1.00 89.50 77 LEU A C 1
ATOM 637 O O . LEU A 1 77 ? 13.211 0.922 -27.496 1.00 89.50 77 LEU A O 1
ATOM 641 N N . PHE A 1 78 ? 12.858 0.214 -25.400 1.00 88.88 78 PHE A N 1
ATOM 642 C CA . PHE A 1 78 ? 11.407 0.169 -25.520 1.00 88.88 78 PHE A CA 1
ATOM 643 C C . PHE A 1 78 ? 10.750 0.496 -24.182 1.00 88.88 78 PHE A C 1
ATOM 645 O O . PHE A 1 78 ? 11.306 0.177 -23.134 1.00 88.88 78 PHE A O 1
ATOM 652 N N . SER A 1 79 ? 9.559 1.088 -24.198 1.00 91.62 79 SER A N 1
ATOM 653 C CA . SER A 1 79 ? 8.767 1.300 -22.987 1.00 91.62 79 SER A CA 1
ATOM 654 C C . SER A 1 79 ? 7.306 0.923 -23.181 1.00 91.62 79 SER A C 1
ATOM 656 O O . SER A 1 79 ? 6.707 1.266 -24.196 1.00 91.62 79 SER A O 1
ATOM 658 N N . TYR A 1 80 ? 6.732 0.264 -22.180 1.00 91.50 80 TYR A N 1
ATOM 659 C CA . TYR A 1 80 ? 5.296 0.056 -22.055 1.00 91.50 80 TYR A CA 1
ATOM 660 C C . TYR A 1 80 ? 4.749 0.855 -20.883 1.00 91.50 80 TYR A C 1
ATOM 662 O O . TYR A 1 80 ? 5.382 0.918 -19.831 1.00 91.50 80 TYR A O 1
ATOM 670 N N . ASP A 1 81 ? 3.543 1.376 -21.060 1.00 91.75 81 ASP A N 1
ATOM 671 C CA . ASP A 1 81 ? 2.718 1.888 -19.976 1.00 91.75 81 ASP A CA 1
ATOM 672 C C . ASP A 1 81 ? 1.398 1.113 -19.982 1.00 91.75 81 ASP A C 1
ATOM 674 O O . ASP A 1 81 ? 0.636 1.178 -20.951 1.00 91.75 81 ASP A O 1
ATOM 678 N N . LEU A 1 82 ? 1.184 0.272 -18.969 1.00 92.06 82 LEU A N 1
ATOM 679 C CA . LEU A 1 82 ? 0.055 -0.655 -18.938 1.00 92.06 82 LEU A CA 1
ATOM 680 C C . LEU A 1 82 ? -0.515 -0.861 -17.525 1.00 92.06 82 LEU A C 1
ATOM 682 O O . LEU A 1 82 ? 0.207 -0.725 -16.533 1.00 92.06 82 LEU A O 1
ATOM 686 N N . PRO A 1 83 ? -1.809 -1.217 -17.406 1.00 93.56 83 PRO A N 1
ATOM 687 C CA . PRO A 1 83 ? -2.418 -1.519 -16.115 1.00 93.56 83 PRO A CA 1
ATOM 688 C C . PRO A 1 83 ? -1.748 -2.714 -15.433 1.00 93.56 83 PRO A C 1
ATOM 690 O O . PRO A 1 83 ? -1.410 -3.714 -16.077 1.00 93.56 83 PRO A O 1
ATOM 693 N N . ARG A 1 84 ? -1.623 -2.652 -14.104 1.00 91.25 84 ARG A N 1
ATOM 694 C CA . ARG A 1 84 ? -0.943 -3.689 -13.313 1.00 91.25 84 ARG A CA 1
ATOM 695 C C . ARG A 1 84 ? -1.584 -5.068 -13.448 1.00 91.25 84 ARG A C 1
ATOM 697 O O . ARG A 1 84 ? -0.875 -6.065 -13.510 1.00 91.25 84 ARG A O 1
ATOM 704 N N . GLU A 1 85 ? -2.903 -5.133 -13.573 1.00 91.62 85 GLU A N 1
ATOM 705 C CA . GLU A 1 85 ? -3.616 -6.401 -13.758 1.00 91.62 85 GLU A CA 1
ATOM 706 C C . GLU A 1 85 ? -3.214 -7.115 -15.056 1.00 91.62 85 GLU A C 1
ATOM 708 O O . GLU A 1 85 ? -3.076 -8.339 -15.091 1.00 91.62 85 GLU A O 1
ATOM 713 N N . VAL A 1 86 ? -2.987 -6.352 -16.130 1.00 93.25 86 VAL A N 1
ATOM 714 C CA . VAL A 1 86 ? -2.547 -6.900 -17.418 1.00 93.25 86 VAL A CA 1
ATOM 715 C C . VAL A 1 86 ? -1.115 -7.413 -17.303 1.00 93.25 86 VAL A C 1
ATOM 717 O O . VAL A 1 86 ? -0.825 -8.506 -17.791 1.00 93.25 86 VAL A O 1
ATOM 720 N N . PHE A 1 87 ? -0.243 -6.662 -16.621 1.00 92.31 87 PHE A N 1
ATOM 721 C CA . PHE A 1 87 ? 1.130 -7.080 -16.340 1.00 92.31 87 PHE A CA 1
ATOM 722 C C . PHE A 1 87 ? 1.178 -8.410 -15.584 1.00 92.31 87 PHE A C 1
ATOM 724 O O . PHE A 1 87 ? 1.857 -9.339 -16.015 1.00 92.31 87 PHE A O 1
ATOM 731 N N . GLU A 1 88 ? 0.442 -8.513 -14.477 1.00 90.94 88 GLU A N 1
ATOM 732 C CA . GLU A 1 88 ? 0.463 -9.691 -13.607 1.00 90.94 88 GLU A CA 1
ATOM 733 C C . GLU A 1 88 ? -0.062 -10.936 -14.334 1.00 90.94 88 GLU A C 1
ATOM 735 O O . GLU A 1 88 ? 0.553 -11.999 -14.253 1.00 90.94 88 GLU A O 1
ATOM 740 N N . ARG A 1 89 ? -1.133 -10.801 -15.131 1.00 95.12 89 ARG A N 1
ATOM 741 C CA . ARG A 1 89 ? -1.694 -11.916 -15.916 1.00 95.12 89 ARG A CA 1
ATOM 742 C C . ARG A 1 89 ? -0.817 -12.332 -17.096 1.00 95.12 89 ARG A C 1
ATOM 744 O O . ARG A 1 89 ? -0.787 -13.506 -17.456 1.00 95.12 89 ARG A O 1
ATOM 751 N N . ARG A 1 90 ? -0.141 -11.381 -17.745 1.00 92.62 90 ARG A N 1
ATOM 752 C CA . ARG A 1 90 ? 0.607 -11.600 -18.999 1.00 92.62 90 ARG A CA 1
ATOM 753 C C . ARG A 1 90 ? 2.102 -11.350 -18.842 1.00 92.62 90 ARG A C 1
ATOM 755 O O . ARG A 1 90 ? 2.769 -10.936 -19.789 1.00 92.62 90 ARG A O 1
ATOM 762 N N . ARG A 1 91 ? 2.650 -11.651 -17.664 1.00 91.88 91 ARG A N 1
ATOM 763 C CA . ARG A 1 91 ? 4.075 -11.460 -17.358 1.00 91.88 91 ARG A CA 1
ATOM 764 C C . ARG A 1 91 ? 4.994 -12.164 -18.362 1.00 91.88 91 ARG A C 1
ATOM 766 O O . ARG A 1 91 ? 6.033 -11.622 -18.730 1.00 91.88 91 ARG A O 1
ATOM 773 N N . TRP A 1 92 ? 4.577 -13.327 -18.862 1.00 93.81 92 TRP A N 1
ATOM 774 C CA . TRP A 1 92 ? 5.321 -14.104 -19.855 1.00 93.81 92 TRP A CA 1
ATOM 775 C C . TRP A 1 92 ? 5.580 -13.340 -21.165 1.00 93.81 92 TRP A C 1
ATOM 777 O O . TRP A 1 92 ? 6.602 -13.580 -21.795 1.00 93.81 92 TRP A O 1
ATOM 787 N N . VAL A 1 93 ? 4.725 -12.387 -21.563 1.00 93.00 93 VAL A N 1
ATOM 788 C CA . VAL A 1 93 ? 4.929 -11.577 -22.782 1.00 93.00 93 VAL A CA 1
ATOM 789 C C . VAL A 1 93 ? 6.140 -10.659 -22.625 1.00 93.00 93 VAL A C 1
ATOM 791 O O . VAL A 1 93 ? 6.922 -10.484 -23.560 1.00 93.00 93 VAL A O 1
ATOM 794 N N . ILE A 1 94 ? 6.308 -10.085 -21.431 1.00 92.19 94 ILE A N 1
ATOM 795 C CA . ILE A 1 94 ? 7.437 -9.210 -21.100 1.00 92.19 94 ILE A CA 1
ATOM 796 C C . ILE A 1 94 ? 8.735 -10.018 -21.107 1.00 92.19 94 ILE A C 1
ATOM 798 O O . ILE A 1 94 ? 9.715 -9.592 -21.717 1.00 92.19 94 ILE A O 1
ATOM 802 N N . GLU A 1 95 ? 8.720 -11.214 -20.515 1.00 92.94 95 GLU A N 1
ATOM 803 C CA . GLU A 1 95 ? 9.870 -12.126 -20.535 1.00 92.94 95 GLU A CA 1
ATOM 804 C C . GLU A 1 95 ? 10.189 -12.630 -21.946 1.00 92.94 95 GLU A C 1
ATOM 806 O O . GLU A 1 95 ? 11.350 -12.656 -22.348 1.00 92.94 95 GLU A O 1
ATOM 811 N N . TRP A 1 96 ? 9.177 -12.957 -22.750 1.00 94.81 96 TRP A N 1
ATOM 812 C CA . TRP A 1 96 ? 9.377 -13.380 -24.135 1.00 94.81 96 TRP A CA 1
ATOM 813 C C . TRP A 1 96 ? 10.007 -12.268 -24.977 1.00 94.81 96 TRP A C 1
ATOM 815 O O . TRP A 1 96 ? 10.935 -12.495 -25.755 1.00 94.81 96 TRP A O 1
ATOM 825 N N . ARG A 1 97 ? 9.564 -11.025 -24.769 1.00 93.00 97 ARG A N 1
ATOM 826 C CA . ARG A 1 97 ? 10.159 -9.866 -25.430 1.00 93.00 97 ARG A CA 1
ATOM 827 C C . ARG A 1 97 ? 11.579 -9.593 -24.948 1.00 93.00 97 ARG A C 1
ATOM 829 O O . ARG A 1 97 ? 12.429 -9.276 -25.776 1.00 93.00 97 ARG A O 1
ATOM 836 N N . LYS A 1 98 ? 11.859 -9.770 -23.652 1.00 91.94 98 LYS A N 1
ATOM 837 C CA . LYS A 1 98 ? 13.225 -9.727 -23.114 1.00 91.94 98 LYS A CA 1
ATOM 838 C C . LYS A 1 98 ? 14.109 -10.761 -23.810 1.00 91.94 98 LYS A C 1
ATOM 840 O O . LYS A 1 98 ? 15.169 -10.394 -24.299 1.00 91.94 98 LYS A O 1
ATOM 845 N N . ALA A 1 99 ? 13.661 -12.013 -23.911 1.00 93.69 99 ALA A N 1
ATOM 846 C CA . ALA A 1 99 ? 14.407 -13.082 -24.571 1.00 93.69 99 ALA A CA 1
ATOM 847 C C . ALA A 1 99 ? 14.716 -12.737 -26.035 1.00 93.69 99 ALA A C 1
ATOM 849 O O . ALA A 1 99 ? 15.862 -12.836 -26.465 1.00 93.69 99 ALA A O 1
ATOM 850 N N . ARG A 1 100 ? 13.730 -12.217 -26.777 1.00 94.00 100 ARG A N 1
ATOM 851 C CA . ARG A 1 100 ? 13.944 -11.733 -28.147 1.00 94.00 100 ARG A CA 1
ATOM 852 C C . ARG A 1 100 ? 15.006 -10.629 -28.221 1.00 94.00 100 ARG A C 1
ATOM 854 O O . ARG A 1 100 ? 15.833 -10.660 -29.126 1.00 94.00 100 ARG A O 1
ATOM 861 N N . LEU A 1 101 ? 14.989 -9.662 -27.301 1.00 91.06 101 LEU A N 1
ATOM 862 C CA . LEU A 1 101 ? 15.986 -8.585 -27.262 1.00 91.06 101 LEU A CA 1
ATOM 863 C C . LEU A 1 101 ? 17.386 -9.106 -26.906 1.00 91.06 101 LEU A C 1
ATOM 865 O O . LEU A 1 101 ? 18.361 -8.644 -27.487 1.00 91.06 101 LEU A O 1
ATOM 869 N N . VAL A 1 102 ? 17.489 -10.100 -26.020 1.00 92.31 102 VAL A N 1
ATOM 870 C CA . VAL A 1 102 ? 18.758 -10.782 -25.715 1.00 92.31 102 VAL A CA 1
ATOM 871 C C . VAL A 1 102 ? 19.308 -11.492 -26.956 1.00 92.31 102 VAL A C 1
ATOM 873 O O . VAL A 1 102 ? 20.496 -11.396 -27.234 1.00 92.31 102 VAL A O 1
ATOM 876 N N . CYS A 1 103 ? 18.458 -12.144 -27.756 1.00 91.69 103 CYS A N 1
ATOM 877 C CA . CYS A 1 103 ? 18.894 -12.767 -29.011 1.00 91.69 103 CYS A CA 1
ATOM 878 C C . CYS A 1 103 ? 19.357 -11.745 -30.064 1.00 91.69 103 CYS A C 1
ATOM 880 O O . CYS A 1 103 ? 20.243 -12.053 -30.854 1.00 91.69 103 CYS A O 1
ATOM 882 N N . GLN A 1 104 ? 18.768 -10.545 -30.092 1.00 90.38 104 GLN A N 1
ATOM 883 C CA . GLN A 1 104 ? 19.197 -9.464 -30.990 1.00 90.38 104 GLN A CA 1
ATOM 884 C C . GLN A 1 104 ? 20.534 -8.849 -30.560 1.00 90.38 104 GLN A C 1
ATOM 886 O O . GLN A 1 104 ? 21.337 -8.479 -31.413 1.00 90.38 104 GLN A O 1
ATOM 891 N N . TYR A 1 105 ? 20.777 -8.766 -29.250 1.00 88.25 105 TYR A N 1
ATOM 892 C CA . TYR A 1 105 ? 21.982 -8.182 -28.665 1.00 88.25 105 TYR A CA 1
ATOM 893 C C . TYR A 1 105 ? 22.670 -9.179 -27.720 1.00 88.25 105 TYR A C 1
ATOM 895 O O . TYR A 1 105 ? 22.646 -8.991 -26.505 1.00 88.25 105 TYR A O 1
ATOM 903 N N . PRO A 1 106 ? 23.314 -10.237 -28.246 1.00 84.56 106 PRO A N 1
ATOM 904 C CA . PRO A 1 106 ? 23.842 -11.323 -27.416 1.00 84.56 106 PRO A CA 1
ATOM 905 C C . PRO A 1 106 ? 25.016 -10.905 -26.518 1.00 84.56 106 PRO A C 1
ATOM 907 O O . PRO A 1 106 ? 25.268 -11.550 -25.504 1.00 84.56 106 PRO A O 1
ATOM 910 N N . LYS A 1 107 ? 25.746 -9.842 -26.883 1.00 85.19 107 LYS A N 1
ATOM 911 C CA . LYS A 1 107 ? 26.873 -9.311 -26.096 1.00 85.19 107 LYS A CA 1
ATOM 912 C C . LYS A 1 107 ? 26.441 -8.293 -25.038 1.00 85.19 107 LYS A C 1
ATOM 914 O O . LYS A 1 107 ? 27.167 -8.092 -24.066 1.00 85.19 107 LYS A O 1
ATOM 919 N N . ASP A 1 108 ? 25.279 -7.666 -25.216 1.00 84.50 108 ASP A N 1
ATOM 920 C CA . ASP A 1 108 ? 24.822 -6.590 -24.344 1.00 84.50 108 ASP A CA 1
ATOM 921 C C . ASP A 1 108 ? 23.957 -7.155 -23.217 1.00 84.50 108 ASP A C 1
ATOM 923 O O . ASP A 1 108 ? 23.110 -8.026 -23.416 1.00 84.50 108 ASP A O 1
ATOM 927 N N . ASN A 1 109 ? 24.112 -6.614 -22.007 1.00 86.38 109 ASN A N 1
ATOM 928 C CA . ASN A 1 109 ? 23.215 -6.965 -20.911 1.00 86.38 109 ASN A CA 1
ATOM 929 C C . ASN A 1 109 ? 21.875 -6.235 -21.083 1.00 86.38 109 ASN A C 1
ATOM 931 O O . ASN A 1 109 ? 21.767 -5.042 -20.779 1.00 86.38 109 ASN A O 1
ATOM 935 N N . VAL A 1 110 ? 20.862 -6.956 -21.568 1.00 90.00 110 VAL A N 1
ATOM 936 C CA . VAL A 1 110 ? 19.488 -6.457 -21.694 1.00 90.00 110 VAL A CA 1
ATOM 937 C C . VAL A 1 110 ? 18.719 -6.706 -20.399 1.00 90.00 110 VAL A C 1
ATOM 939 O O . VAL A 1 110 ? 18.483 -7.844 -19.983 1.00 90.00 110 VAL A O 1
ATOM 942 N N . ARG A 1 111 ? 18.244 -5.623 -19.786 1.00 89.00 111 ARG A N 1
ATOM 943 C CA . ARG A 1 111 ? 17.380 -5.650 -18.604 1.00 89.00 111 ARG A CA 1
ATOM 944 C C . ARG A 1 111 ? 16.070 -4.926 -18.876 1.00 89.00 111 ARG A C 1
ATOM 946 O O . ARG A 1 111 ? 15.944 -4.176 -19.839 1.00 89.00 111 ARG A O 1
ATOM 953 N N . TYR A 1 112 ? 15.091 -5.140 -18.010 1.00 91.50 112 TYR A N 1
ATOM 954 C CA . TYR A 1 112 ? 13.929 -4.269 -17.950 1.00 91.50 112 TYR A CA 1
ATOM 955 C C . TYR A 1 112 ? 13.742 -3.761 -16.524 1.00 91.50 112 TYR A C 1
ATOM 957 O O . TYR A 1 112 ? 14.027 -4.472 -15.560 1.00 91.50 112 TYR A O 1
ATOM 965 N N . THR A 1 113 ? 13.264 -2.532 -16.406 1.00 90.75 113 THR A N 1
ATOM 966 C CA . THR A 1 113 ? 12.961 -1.863 -15.145 1.00 90.75 113 THR A CA 1
ATOM 967 C C . THR A 1 113 ? 11.449 -1.758 -15.010 1.00 90.75 113 THR A C 1
ATOM 969 O O . THR A 1 113 ? 10.758 -1.429 -15.977 1.00 90.75 113 THR A O 1
ATOM 972 N N . LEU A 1 114 ? 10.934 -2.065 -13.819 1.00 91.19 114 LEU A N 1
ATOM 973 C CA . LEU A 1 114 ? 9.517 -1.954 -13.480 1.00 91.19 114 LEU A CA 1
ATOM 974 C C . LEU A 1 114 ? 9.328 -0.798 -12.504 1.00 91.19 114 LEU A C 1
ATOM 976 O O . LEU A 1 114 ? 9.948 -0.782 -11.441 1.00 91.19 114 LEU A O 1
ATOM 980 N N . HIS A 1 115 ? 8.431 0.122 -12.831 1.00 89.88 115 HIS A N 1
ATOM 981 C CA . HIS A 1 115 ? 8.004 1.176 -11.921 1.00 89.88 115 HIS A CA 1
ATOM 982 C C . HIS A 1 115 ? 6.501 1.052 -11.685 1.00 89.88 115 HIS A C 1
ATOM 984 O O . HIS A 1 115 ? 5.707 1.175 -12.616 1.00 89.88 115 HIS A O 1
ATOM 990 N N . PHE A 1 116 ? 6.121 0.787 -10.435 1.00 89.50 116 PHE A N 1
ATOM 991 C CA . PHE A 1 116 ? 4.728 0.714 -10.001 1.00 89.50 116 PHE A CA 1
ATOM 992 C C . PHE A 1 116 ? 4.282 2.086 -9.510 1.00 89.50 116 PHE A C 1
ATOM 994 O O . PHE A 1 116 ? 4.929 2.659 -8.633 1.00 89.50 116 PHE A O 1
ATOM 1001 N N . TYR A 1 117 ? 3.179 2.600 -10.042 1.00 88.94 117 TYR A N 1
ATOM 1002 C CA . TYR A 1 117 ? 2.666 3.912 -9.658 1.00 88.94 117 TYR A CA 1
ATOM 1003 C C . TYR A 1 117 ? 1.149 3.999 -9.819 1.00 88.94 117 TYR A C 1
ATOM 1005 O O . TYR A 1 117 ? 0.514 3.123 -10.415 1.00 88.94 117 TYR A O 1
ATOM 1013 N N . ASP A 1 118 ? 0.574 5.067 -9.264 1.00 88.19 118 ASP A N 1
ATOM 1014 C CA . ASP A 1 118 ? -0.804 5.454 -9.544 1.00 88.19 118 ASP A CA 1
ATOM 1015 C C . ASP A 1 118 ? -0.834 6.443 -10.712 1.00 88.19 118 ASP A C 1
ATOM 1017 O O . ASP A 1 118 ? -0.197 7.499 -10.662 1.00 88.19 118 ASP A O 1
ATOM 1021 N N . LYS A 1 119 ? -1.613 6.141 -11.755 1.00 85.75 119 LYS A N 1
ATOM 1022 C CA . LYS A 1 119 ? -1.756 7.008 -12.935 1.00 85.75 119 LYS A CA 1
ATOM 1023 C C . LYS A 1 119 ? -2.185 8.434 -12.582 1.00 85.75 119 LYS A C 1
ATOM 1025 O O . LYS A 1 119 ? -1.807 9.370 -13.280 1.00 85.75 119 LYS A O 1
ATOM 1030 N N . ARG A 1 120 ? -2.940 8.612 -11.494 1.00 84.50 120 ARG A N 1
ATOM 1031 C CA . ARG A 1 120 ? -3.400 9.928 -11.021 1.00 84.50 120 ARG A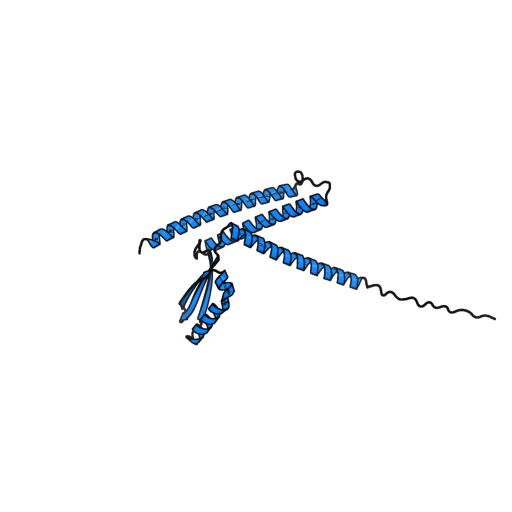 CA 1
ATOM 1032 C C . ARG A 1 120 ? -2.2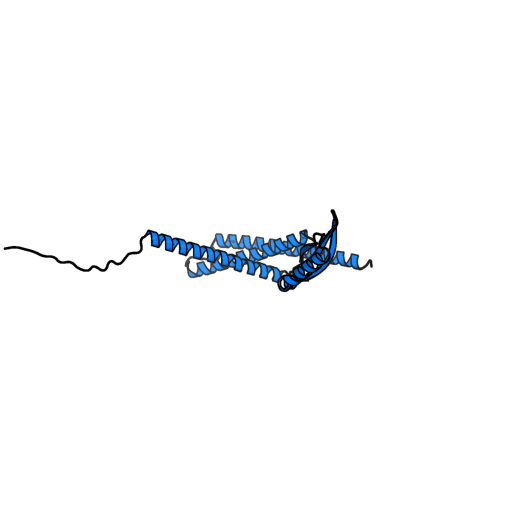63 10.801 -10.493 1.00 84.50 120 ARG A C 1
ATOM 1034 O O . ARG A 1 120 ? -2.350 12.021 -10.583 1.00 84.50 120 ARG A O 1
ATOM 1041 N N . LEU A 1 121 ? -1.234 10.174 -9.924 1.00 80.06 121 LEU A N 1
ATOM 1042 C CA . LEU A 1 121 ? -0.097 10.838 -9.281 1.00 80.06 121 LEU A CA 1
ATOM 1043 C C . LEU A 1 121 ? 1.120 10.944 -10.209 1.00 80.06 121 LEU A C 1
ATOM 1045 O O . LEU A 1 121 ? 2.024 11.734 -9.949 1.00 80.06 121 LEU A O 1
ATOM 1049 N N . GLY A 1 122 ? 1.140 10.174 -11.300 1.00 77.25 122 GLY A N 1
ATOM 1050 C CA . GLY A 1 122 ? 2.291 10.080 -12.192 1.00 77.25 122 GLY A CA 1
ATOM 1051 C C . GLY A 1 122 ? 3.448 9.295 -11.563 1.00 77.25 122 GLY A C 1
ATOM 1052 O O . GLY A 1 122 ? 3.253 8.516 -10.634 1.00 77.25 122 GLY A O 1
ATOM 1053 N N . LEU A 1 123 ? 4.665 9.494 -12.079 1.00 74.31 123 LEU A N 1
ATOM 1054 C CA . LEU A 1 123 ? 5.875 8.784 -11.631 1.00 74.31 123 LEU A CA 1
ATOM 1055 C C . LEU A 1 123 ? 6.549 9.404 -10.385 1.00 74.31 123 LEU A C 1
ATOM 1057 O O . LEU A 1 123 ? 7.692 9.064 -10.080 1.00 74.31 123 LEU A O 1
ATOM 1061 N N . ASP A 1 124 ? 5.883 10.313 -9.666 1.00 78.38 124 ASP A N 1
ATOM 1062 C CA . ASP A 1 124 ? 6.455 10.912 -8.455 1.00 78.38 124 ASP A CA 1
ATOM 1063 C C . ASP A 1 124 ? 6.474 9.897 -7.300 1.00 78.38 124 ASP A C 1
ATOM 1065 O O . ASP A 1 124 ? 5.442 9.508 -6.743 1.00 78.38 124 ASP A O 1
ATOM 1069 N N . VAL A 1 125 ? 7.685 9.478 -6.930 1.00 78.81 125 VAL A N 1
ATOM 1070 C CA . VAL A 1 125 ? 7.936 8.477 -5.888 1.00 78.81 125 VAL A CA 1
ATOM 1071 C C . VAL A 1 125 ? 7.394 8.934 -4.531 1.00 78.81 125 VAL A C 1
ATOM 1073 O O . VAL A 1 125 ? 6.780 8.138 -3.822 1.00 78.81 125 VAL A O 1
ATOM 1076 N N . ARG A 1 126 ? 7.540 10.221 -4.183 1.00 83.56 126 ARG A N 1
ATOM 1077 C CA . ARG A 1 126 ? 7.140 10.739 -2.862 1.00 83.56 126 ARG A CA 1
ATOM 1078 C C . ARG A 1 126 ? 5.628 10.707 -2.680 1.00 83.56 126 ARG A C 1
ATOM 1080 O O . ARG A 1 126 ? 5.130 10.377 -1.607 1.00 83.56 126 ARG A O 1
ATOM 1087 N N . LEU A 1 127 ? 4.888 11.027 -3.738 1.00 83.06 127 LEU A N 1
ATOM 1088 C CA . LEU A 1 127 ? 3.427 11.002 -3.708 1.00 83.06 127 LEU A CA 1
ATOM 1089 C C . LEU A 1 127 ? 2.883 9.579 -3.626 1.00 83.06 127 LEU A C 1
ATOM 1091 O O . LEU A 1 127 ? 1.897 9.338 -2.931 1.00 83.06 127 LEU A O 1
ATOM 1095 N N . ASN A 1 128 ? 3.543 8.633 -4.294 1.00 85.81 128 ASN A N 1
ATOM 1096 C CA . ASN A 1 128 ? 3.187 7.223 -4.203 1.00 85.81 128 ASN A CA 1
ATOM 1097 C C . ASN A 1 128 ? 3.445 6.663 -2.790 1.00 85.81 128 ASN A C 1
ATOM 1099 O O . ASN A 1 128 ? 2.639 5.902 -2.260 1.00 85.81 128 ASN A O 1
ATOM 1103 N N . GLU A 1 129 ? 4.533 7.073 -2.133 1.00 86.38 129 GLU A N 1
ATOM 1104 C CA . GLU A 1 129 ? 4.788 6.732 -0.727 1.00 86.38 129 GLU A CA 1
ATOM 1105 C C . GLU A 1 129 ? 3.710 7.285 0.213 1.00 86.38 129 GLU A C 1
ATOM 1107 O O . GLU A 1 129 ? 3.207 6.549 1.065 1.00 86.38 129 GLU A O 1
ATOM 1112 N N . ASP A 1 130 ? 3.326 8.554 0.052 1.00 88.88 130 ASP A N 1
ATOM 1113 C CA . ASP A 1 130 ? 2.255 9.175 0.840 1.00 88.88 130 ASP A CA 1
ATOM 1114 C C . ASP A 1 130 ? 0.909 8.458 0.633 1.00 88.88 130 ASP A C 1
ATOM 1116 O O . ASP A 1 130 ? 0.185 8.209 1.600 1.00 88.88 130 ASP A O 1
ATOM 1120 N N . LEU A 1 131 ? 0.597 8.053 -0.603 1.00 89.94 131 LEU A N 1
ATOM 1121 C CA . LEU A 1 131 ? -0.590 7.253 -0.911 1.00 89.94 131 LEU A CA 1
ATOM 1122 C C . LEU A 1 131 ? -0.552 5.889 -0.206 1.00 89.94 131 LEU A C 1
ATOM 1124 O O . LEU A 1 131 ? -1.529 5.495 0.428 1.00 89.94 131 LEU A O 1
ATOM 1128 N N . ASN A 1 132 ? 0.576 5.180 -0.265 1.00 90.62 132 ASN A N 1
ATOM 1129 C CA . ASN A 1 132 ? 0.727 3.884 0.399 1.00 90.62 132 ASN A CA 1
ATOM 1130 C C . ASN A 1 132 ? 0.577 3.999 1.925 1.00 90.62 132 ASN A C 1
ATOM 1132 O O . ASN A 1 132 ? -0.058 3.144 2.549 1.00 9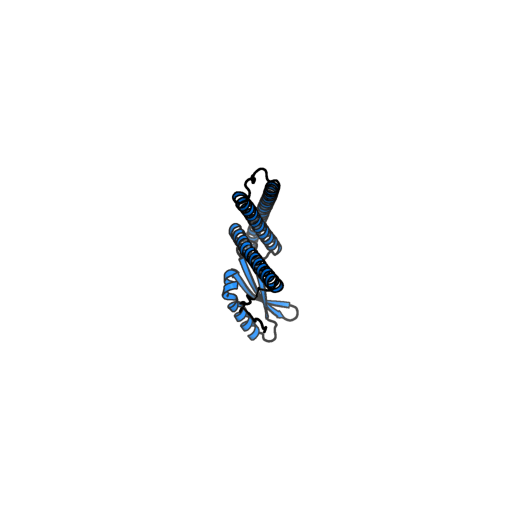0.62 132 ASN A O 1
ATOM 1136 N N . LYS A 1 133 ? 1.094 5.079 2.529 1.00 92.94 133 LYS A N 1
ATOM 1137 C CA . LYS A 1 133 ? 0.882 5.386 3.954 1.00 92.94 133 LYS A CA 1
ATOM 1138 C C . LYS A 1 133 ? -0.596 5.615 4.262 1.00 92.94 133 LYS A C 1
ATOM 1140 O O . LYS A 1 133 ? -1.086 5.092 5.262 1.00 92.94 133 LYS A O 1
ATOM 1145 N N . LEU A 1 134 ? -1.314 6.337 3.402 1.00 93.44 134 LEU A N 1
ATOM 1146 C CA . LEU A 1 134 ? -2.746 6.570 3.572 1.00 93.44 134 LEU A CA 1
ATOM 1147 C C . LEU A 1 134 ? -3.556 5.267 3.482 1.00 93.44 134 LEU A C 1
ATOM 1149 O O . LEU A 1 134 ? -4.392 5.007 4.348 1.00 93.44 134 LEU A O 1
ATOM 1153 N N . ILE A 1 135 ? -3.284 4.426 2.479 1.00 94.25 135 ILE A N 1
ATOM 1154 C CA . ILE A 1 135 ? -3.934 3.116 2.323 1.00 94.25 135 ILE A CA 1
ATOM 1155 C C . ILE A 1 135 ? -3.710 2.276 3.587 1.00 94.25 135 ILE A C 1
ATOM 1157 O O . ILE A 1 135 ? -4.658 1.710 4.134 1.00 94.25 135 ILE A O 1
ATOM 1161 N N . ALA A 1 136 ? -2.471 2.234 4.089 1.00 94.50 136 ALA A N 1
ATOM 1162 C CA . ALA A 1 136 ? -2.145 1.523 5.318 1.00 94.50 136 ALA A CA 1
ATOM 1163 C C . ALA A 1 136 ? -2.907 2.090 6.526 1.00 94.50 136 ALA A C 1
ATOM 1165 O O . ALA A 1 136 ? -3.487 1.322 7.291 1.00 94.50 136 ALA A O 1
ATOM 1166 N N . ALA A 1 137 ? -2.971 3.414 6.685 1.00 95.56 137 ALA A N 1
ATOM 1167 C CA . ALA A 1 137 ? -3.704 4.051 7.777 1.00 95.56 137 ALA A CA 1
ATOM 1168 C C . ALA A 1 137 ? -5.209 3.718 7.737 1.00 95.56 137 ALA A C 1
ATOM 1170 O O . ALA A 1 137 ? -5.785 3.339 8.758 1.00 95.56 137 ALA A O 1
ATOM 1171 N N . LYS A 1 138 ? -5.832 3.752 6.554 1.00 95.75 138 LYS A N 1
ATOM 1172 C CA . LYS A 1 138 ? -7.246 3.395 6.351 1.00 95.75 138 LYS A CA 1
ATOM 1173 C C . LYS A 1 138 ? -7.520 1.908 6.613 1.00 95.75 138 LYS A C 1
ATOM 1175 O O . LYS A 1 138 ? -8.519 1.553 7.249 1.00 95.75 138 LYS A O 1
ATOM 1180 N N . ALA A 1 139 ? -6.596 1.032 6.214 1.00 94.75 139 ALA A N 1
ATOM 1181 C CA . ALA A 1 139 ? -6.651 -0.388 6.553 1.00 94.75 139 ALA A CA 1
ATOM 1182 C C . ALA A 1 139 ? -6.548 -0.615 8.074 1.00 94.75 139 ALA A C 1
ATOM 1184 O O . ALA A 1 139 ? -7.300 -1.417 8.630 1.00 94.75 139 ALA A O 1
ATOM 1185 N N . GLN A 1 140 ? -5.687 0.136 8.773 1.00 93.38 140 GLN A N 1
ATOM 1186 C CA . GLN A 1 140 ? -5.568 0.073 10.234 1.00 93.38 140 GLN A CA 1
ATOM 1187 C C . GLN A 1 140 ? -6.830 0.561 10.948 1.00 93.38 140 GLN A C 1
ATOM 1189 O O . GLN A 1 140 ? -7.250 -0.079 11.908 1.00 93.38 140 GLN A O 1
ATOM 1194 N N . VAL A 1 141 ? -7.461 1.644 10.484 1.00 95.69 141 VAL A N 1
ATOM 1195 C CA . VAL A 1 141 ? -8.761 2.103 11.011 1.00 95.69 141 VAL A CA 1
ATOM 1196 C C . VAL A 1 141 ? -9.795 0.981 10.909 1.00 95.69 141 VAL A C 1
ATOM 1198 O O . VAL A 1 141 ? -10.435 0.643 11.901 1.00 95.69 141 VAL A O 1
ATOM 1201 N N . THR A 1 142 ? -9.879 0.323 9.750 1.00 95.12 142 THR A N 1
ATOM 1202 C CA . THR A 1 142 ? -10.806 -0.802 9.543 1.00 95.12 142 THR A CA 1
ATOM 1203 C C . THR A 1 142 ? -10.477 -1.995 10.450 1.00 95.12 142 THR A C 1
ATOM 1205 O O . THR A 1 142 ? -11.382 -2.607 11.019 1.00 95.12 142 THR A O 1
ATOM 1208 N N . LYS A 1 143 ? -9.187 -2.313 10.642 1.00 93.19 143 LYS A N 1
ATOM 1209 C CA . LYS A 1 143 ? -8.746 -3.381 11.556 1.00 93.19 143 LYS A CA 1
ATOM 1210 C C . LYS A 1 143 ? -9.144 -3.089 13.003 1.00 93.19 143 LYS A C 1
ATOM 1212 O O . LYS A 1 143 ? -9.620 -3.997 13.682 1.00 93.19 143 LYS A O 1
ATOM 1217 N N . VAL A 1 144 ? -8.935 -1.854 13.465 1.00 93.56 144 VAL A N 1
ATOM 1218 C CA . VAL A 1 144 ? -9.275 -1.430 14.831 1.00 93.56 144 VAL A CA 1
ATOM 1219 C C . VAL A 1 144 ? -10.785 -1.457 15.040 1.00 93.56 144 VAL A C 1
ATOM 1221 O O . VAL A 1 144 ? -11.216 -2.021 16.038 1.00 93.56 144 VAL A O 1
ATOM 1224 N N . GLN A 1 145 ? -11.574 -0.948 14.087 1.00 94.56 145 GLN A N 1
ATOM 1225 C CA . GLN A 1 145 ? -13.036 -1.005 14.159 1.00 94.56 145 GLN A CA 1
ATOM 1226 C C . GLN A 1 145 ? -13.522 -2.445 14.338 1.00 94.56 145 GLN A C 1
ATOM 1228 O O . GLN A 1 145 ? -14.191 -2.737 15.321 1.00 94.56 145 GLN A O 1
ATOM 1233 N N . ARG A 1 146 ? -13.078 -3.375 13.476 1.00 93.81 146 ARG A N 1
ATOM 1234 C CA . ARG A 1 146 ? -13.452 -4.790 13.618 1.00 93.81 146 ARG A CA 1
ATOM 1235 C C . ARG A 1 146 ? -13.061 -5.341 14.989 1.00 93.81 146 ARG A C 1
ATOM 1237 O O . ARG A 1 146 ? -13.823 -6.091 15.578 1.00 93.81 146 ARG A O 1
ATOM 1244 N N . LYS A 1 147 ? -11.867 -5.018 15.495 1.00 92.19 147 LYS A N 1
ATOM 1245 C CA . LYS A 1 147 ? -11.419 -5.528 16.799 1.00 92.19 147 LYS A CA 1
ATOM 1246 C C . LYS A 1 147 ? -12.287 -5.026 17.952 1.00 92.19 147 LYS A C 1
ATOM 1248 O O . LYS A 1 147 ? -12.551 -5.799 18.866 1.00 92.19 147 LYS A O 1
ATOM 1253 N N . ILE A 1 148 ? -12.745 -3.776 17.886 1.00 93.38 148 ILE A N 1
ATOM 1254 C CA . ILE A 1 148 ? -13.723 -3.232 18.834 1.00 93.38 148 ILE A CA 1
ATOM 1255 C C . ILE A 1 148 ? -15.049 -3.990 18.699 1.00 93.38 148 ILE A C 1
ATOM 1257 O O . ILE A 1 148 ? -15.589 -4.441 19.703 1.00 93.38 148 ILE A O 1
ATOM 1261 N N . ASP A 1 149 ? -15.531 -4.206 17.474 1.00 93.75 149 ASP A N 1
ATOM 1262 C CA . ASP A 1 149 ? -16.793 -4.913 17.225 1.00 93.75 149 ASP A CA 1
ATOM 1263 C C . ASP A 1 149 ? -16.745 -6.375 17.714 1.00 93.75 149 ASP A C 1
ATOM 1265 O O . ASP A 1 149 ? -17.688 -6.850 18.342 1.00 93.75 149 ASP A O 1
ATOM 1269 N N . GLU A 1 150 ? -15.630 -7.078 17.484 1.00 92.94 150 GLU A N 1
ATOM 1270 C CA . GLU A 1 150 ? -15.378 -8.440 17.980 1.00 92.94 150 GLU A CA 1
ATOM 1271 C C . GLU A 1 150 ? -15.393 -8.498 19.507 1.00 92.94 150 GLU A C 1
ATOM 1273 O O . GLU A 1 150 ? -16.001 -9.397 20.085 1.00 92.94 150 GLU A O 1
ATOM 1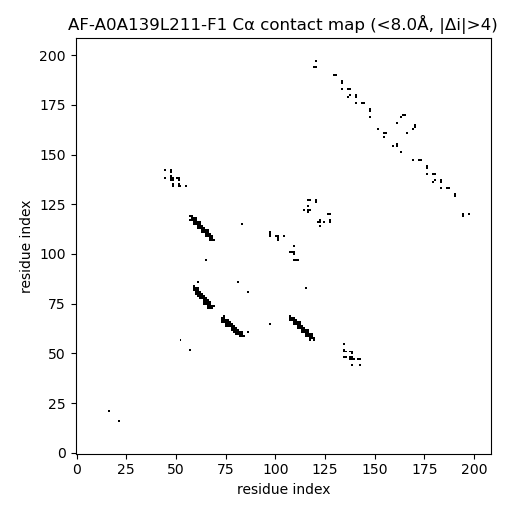278 N N . TYR A 1 151 ? -14.745 -7.530 20.159 1.00 91.81 151 TYR A N 1
ATOM 1279 C CA . TYR A 1 151 ? -14.706 -7.432 21.614 1.00 91.81 151 TYR A CA 1
ATOM 1280 C C . TYR A 1 151 ? -16.103 -7.193 22.200 1.00 91.81 151 TYR A C 1
ATOM 1282 O O . TYR A 1 151 ? -16.520 -7.899 23.118 1.00 91.81 151 TYR A O 1
ATOM 1290 N N . VAL A 1 152 ? -16.859 -6.255 21.622 1.00 92.50 152 VAL A N 1
ATOM 1291 C CA . VAL A 1 152 ? -18.241 -5.964 22.028 1.00 92.50 152 VAL A CA 1
ATOM 1292 C C . VAL A 1 152 ? -19.134 -7.189 21.827 1.00 92.50 152 VAL A C 1
ATOM 1294 O O . VAL A 1 152 ? -19.886 -7.551 22.729 1.00 92.50 152 VAL A O 1
ATOM 1297 N N . ALA A 1 153 ? -19.050 -7.850 20.670 1.00 93.12 153 ALA A N 1
ATOM 1298 C CA . ALA A 1 153 ? -19.861 -9.027 20.364 1.00 93.12 153 ALA A CA 1
ATOM 1299 C C . ALA A 1 153 ? -19.566 -10.197 21.315 1.00 93.12 153 ALA A C 1
ATOM 1301 O O . ALA A 1 153 ? -20.497 -10.825 21.815 1.00 93.12 153 ALA A O 1
ATOM 1302 N N . TYR A 1 154 ? -18.289 -10.461 21.602 1.00 92.44 154 TYR A N 1
ATOM 1303 C CA . TYR A 1 154 ? -17.880 -11.511 22.533 1.00 92.44 154 TYR A CA 1
ATOM 1304 C C . TYR A 1 154 ? -18.367 -11.221 23.959 1.00 92.44 154 TYR A C 1
ATOM 1306 O O . TYR A 1 154 ? -18.996 -12.068 24.595 1.00 92.44 154 TYR A O 1
ATOM 1314 N N . ASN A 1 155 ? -18.140 -10.003 24.452 1.00 90.88 155 ASN A N 1
ATOM 1315 C CA . ASN A 1 155 ? -18.505 -9.649 25.818 1.00 90.88 155 ASN A CA 1
ATOM 1316 C C . ASN A 1 155 ? -20.017 -9.620 26.042 1.00 90.88 155 ASN A C 1
ATOM 1318 O O . ASN A 1 155 ? -20.459 -10.040 27.102 1.00 90.88 155 ASN A O 1
ATOM 1322 N N . LYS A 1 156 ? -20.819 -9.215 25.051 1.00 89.38 156 LYS A N 1
ATOM 1323 C CA . LYS A 1 156 ? -22.288 -9.275 25.148 1.00 89.38 156 LYS A CA 1
ATOM 1324 C C . LYS A 1 156 ? -22.825 -10.684 25.396 1.00 89.38 156 LYS A C 1
ATOM 1326 O O . LYS A 1 156 ? -23.854 -10.832 26.045 1.00 89.38 156 LYS A O 1
ATOM 1331 N N . VAL A 1 157 ? -22.161 -11.707 24.857 1.00 91.56 157 VAL A N 1
ATOM 1332 C CA . VAL A 1 157 ? -22.595 -13.107 24.985 1.00 91.56 157 VAL A CA 1
ATOM 1333 C C . VAL A 1 157 ? -22.066 -13.740 26.270 1.00 91.56 157 VAL A C 1
ATOM 1335 O O . VAL A 1 157 ? -22.776 -14.512 26.910 1.00 91.56 157 VAL A O 1
ATOM 1338 N N . HIS A 1 158 ? -20.822 -13.439 26.646 1.00 90.06 158 HIS A N 1
ATOM 1339 C CA . HIS A 1 158 ? -20.133 -14.150 27.725 1.00 90.06 158 HIS A CA 1
ATOM 1340 C C . HIS A 1 158 ? -20.115 -13.408 29.065 1.00 90.06 158 HIS A C 1
ATOM 1342 O O . HIS A 1 158 ? -20.048 -14.054 30.109 1.00 90.06 158 HIS A O 1
ATOM 1348 N N . ASN A 1 159 ? -20.199 -12.078 29.058 1.00 88.25 159 ASN A N 1
ATOM 1349 C CA . ASN A 1 159 ? -20.042 -11.256 30.252 1.00 88.25 159 ASN A CA 1
ATOM 1350 C C . ASN A 1 159 ? -21.362 -10.558 30.591 1.00 88.25 159 ASN A C 1
ATOM 1352 O O . ASN A 1 159 ? -21.738 -9.570 29.969 1.00 88.25 159 ASN A O 1
ATOM 1356 N N . LEU A 1 160 ? -22.034 -11.032 31.643 1.00 85.69 160 LEU A N 1
ATOM 1357 C CA . LEU A 1 160 ? -23.306 -10.458 32.106 1.00 85.69 160 LEU A CA 1
ATOM 1358 C C . LEU A 1 160 ? -23.185 -9.018 32.636 1.00 85.69 160 LEU A C 1
ATOM 1360 O O . LEU A 1 160 ? -24.177 -8.300 32.677 1.00 85.69 160 LEU A O 1
ATOM 1364 N N . PHE A 1 161 ? -21.983 -8.599 33.040 1.00 84.94 161 PHE A N 1
ATOM 1365 C CA . PHE A 1 161 ? -21.703 -7.260 33.575 1.00 84.94 161 PHE A CA 1
ATOM 1366 C C . PHE A 1 161 ? -21.122 -6.301 32.534 1.00 84.94 161 PHE A C 1
ATOM 1368 O O . PHE A 1 161 ? -20.649 -5.222 32.886 1.00 84.94 161 PHE A O 1
ATOM 1375 N N . PHE A 1 162 ? -21.083 -6.705 31.264 1.00 87.81 162 PHE A N 1
ATOM 1376 C CA . PHE A 1 162 ? -20.535 -5.854 30.224 1.00 87.81 162 PHE A CA 1
ATOM 1377 C C . PHE A 1 162 ? -21.492 -4.705 29.910 1.00 87.81 162 PHE A C 1
ATOM 1379 O O . PHE A 1 162 ? -22.606 -4.920 29.433 1.00 87.81 162 PHE A O 1
ATOM 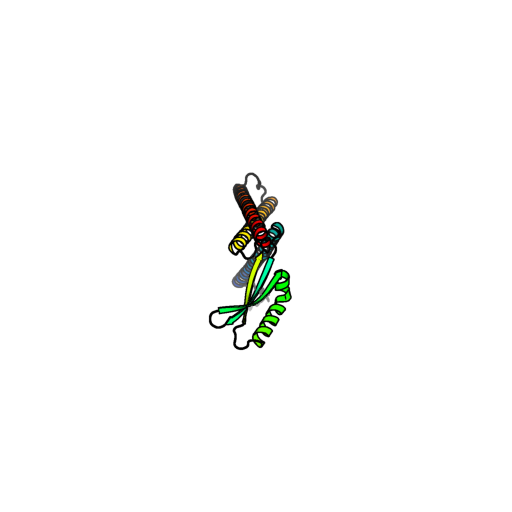1386 N N . ASP A 1 163 ? -21.013 -3.487 30.133 1.00 86.00 163 ASP A N 1
ATOM 1387 C CA . ASP A 1 163 ? -21.655 -2.259 29.690 1.00 86.00 163 ASP A CA 1
ATOM 1388 C C . ASP A 1 163 ? -20.728 -1.530 28.713 1.00 86.00 163 ASP A C 1
ATOM 1390 O O . ASP A 1 163 ? -19.567 -1.251 29.019 1.00 86.00 163 ASP A O 1
ATOM 1394 N N . GLU A 1 164 ? -21.252 -1.195 27.534 1.00 84.62 164 GLU A N 1
ATOM 1395 C CA . GLU A 1 164 ? -20.501 -0.491 26.494 1.00 84.62 164 GLU A CA 1
ATOM 1396 C C . GLU A 1 164 ? -20.069 0.917 26.912 1.00 84.62 164 GLU A C 1
ATOM 1398 O O . GLU A 1 164 ? -19.098 1.444 26.370 1.00 84.62 164 GLU A O 1
ATOM 1403 N N . ASN A 1 165 ? -20.803 1.551 27.825 1.00 84.19 165 ASN A N 1
ATOM 1404 C CA . ASN A 1 165 ? -20.565 2.947 28.186 1.00 84.19 165 ASN A CA 1
ATOM 1405 C C . ASN A 1 165 ? -19.619 3.098 29.377 1.00 84.19 165 ASN A C 1
ATOM 1407 O O . ASN A 1 165 ? -18.995 4.146 29.525 1.00 84.19 165 ASN A O 1
ATOM 1411 N N . THR A 1 166 ? -19.503 2.061 30.206 1.00 86.50 166 THR A N 1
ATOM 1412 C CA . THR A 1 166 ? -18.714 2.108 31.442 1.00 86.50 166 THR A CA 1
ATOM 1413 C C . THR A 1 166 ? -17.304 1.539 31.254 1.00 86.50 166 THR A C 1
ATOM 1415 O O . THR A 1 166 ? -16.387 1.902 31.991 1.00 86.50 166 THR A O 1
ATOM 1418 N N . ASP A 1 167 ? -17.093 0.675 30.255 1.00 88.25 167 ASP A N 1
ATOM 1419 C CA . ASP A 1 167 ? -15.800 0.026 30.033 1.00 88.25 167 ASP A CA 1
ATOM 1420 C C . ASP A 1 167 ? -14.702 1.028 29.622 1.00 88.25 167 ASP A C 1
ATOM 1422 O O . ASP A 1 167 ? -14.699 1.603 28.527 1.00 88.25 167 ASP A O 1
ATOM 1426 N N . ALA A 1 168 ? -13.739 1.233 30.523 1.00 88.88 168 ALA A N 1
ATOM 1427 C CA . ALA A 1 168 ? -12.681 2.223 30.352 1.00 88.88 168 ALA A CA 1
ATOM 1428 C C . ALA A 1 168 ? -11.751 1.911 29.167 1.00 88.88 168 ALA A C 1
ATOM 1430 O O . ALA A 1 168 ? -11.209 2.830 28.546 1.00 88.88 168 ALA A O 1
ATOM 1431 N N . ASP A 1 169 ? -11.545 0.633 28.847 1.00 88.25 169 ASP A N 1
ATOM 1432 C CA . ASP A 1 169 ? -10.661 0.223 27.759 1.00 88.25 169 ASP A CA 1
ATOM 1433 C C . ASP A 1 169 ? -11.340 0.397 26.395 1.00 88.25 169 ASP A C 1
ATOM 1435 O O . ASP A 1 169 ? -10.698 0.854 25.441 1.00 88.25 169 ASP A O 1
ATOM 1439 N N . LEU A 1 170 ? -12.649 0.145 26.312 1.00 90.25 170 LEU A N 1
ATOM 1440 C CA . LEU A 1 170 ? -13.471 0.415 25.138 1.00 90.25 170 LEU A CA 1
ATOM 1441 C C . LEU A 1 170 ? -13.525 1.913 24.818 1.00 90.25 170 LEU A C 1
ATOM 1443 O O . LEU A 1 170 ? -13.343 2.294 23.658 1.00 90.25 170 LEU A O 1
ATOM 1447 N N . LEU A 1 171 ? -13.726 2.770 25.825 1.00 92.00 171 LEU A N 1
ATOM 1448 C CA . LEU A 1 171 ? -13.728 4.226 25.646 1.00 92.00 171 LEU A CA 1
ATOM 1449 C C . LEU A 1 171 ? -12.386 4.715 25.090 1.00 92.00 171 LEU A C 1
ATOM 1451 O O . LEU A 1 171 ? -12.351 5.361 24.042 1.00 92.00 171 LEU A O 1
ATOM 1455 N N . LYS A 1 172 ? -11.266 4.293 25.694 1.00 92.94 172 LYS A N 1
ATOM 1456 C CA . LYS A 1 172 ? -9.916 4.598 25.186 1.00 92.94 172 LYS A CA 1
ATOM 1457 C C . LYS A 1 172 ? -9.700 4.086 23.760 1.00 92.94 172 LYS A C 1
ATOM 1459 O O . LYS A 1 172 ? -9.005 4.725 22.966 1.00 92.94 172 LYS A O 1
ATOM 1464 N N . ALA A 1 173 ? -10.239 2.916 23.416 1.00 92.81 173 ALA A N 1
ATOM 1465 C CA . ALA A 1 173 ? -10.133 2.364 22.067 1.00 92.81 173 ALA A CA 1
ATOM 1466 C C . ALA A 1 173 ? -10.923 3.197 21.045 1.00 92.81 173 ALA A C 1
ATOM 1468 O O . ALA A 1 173 ? -10.405 3.469 19.958 1.00 92.81 173 ALA A O 1
ATOM 1469 N N . ARG A 1 174 ? -12.132 3.648 21.405 1.00 93.88 174 ARG A N 1
ATOM 1470 C CA . ARG A 1 174 ? -12.972 4.537 20.587 1.00 93.88 174 ARG A CA 1
ATOM 1471 C C . ARG A 1 174 ? -12.326 5.910 20.393 1.00 93.88 174 ARG A C 1
ATOM 1473 O O . ARG A 1 174 ? -12.273 6.386 19.263 1.00 93.88 174 ARG A O 1
ATOM 1480 N N . GLU A 1 175 ? -11.746 6.498 21.436 1.00 94.94 175 GLU A N 1
ATOM 1481 C CA . GLU A 1 175 ? -10.986 7.754 21.339 1.00 94.94 175 GLU A CA 1
ATOM 1482 C C . GLU A 1 175 ? -9.805 7.625 20.369 1.00 94.94 175 GLU A C 1
ATOM 1484 O O . GLU A 1 175 ? -9.674 8.402 19.423 1.00 94.94 175 GLU A O 1
ATOM 1489 N N . LYS A 1 176 ? -8.983 6.578 20.531 1.00 94.50 176 LYS A N 1
ATOM 1490 C CA . LYS A 1 176 ? -7.858 6.300 19.623 1.00 94.50 176 LYS A CA 1
ATOM 1491 C C . LYS A 1 176 ? -8.317 6.085 18.185 1.00 94.50 176 LYS A C 1
ATOM 1493 O O . LYS A 1 176 ? -7.611 6.469 17.250 1.00 94.50 176 LYS A O 1
ATOM 1498 N N . LEU A 1 177 ? -9.460 5.430 17.992 1.00 94.88 177 LEU A N 1
ATOM 1499 C CA . LEU A 1 177 ? -10.047 5.242 16.674 1.00 94.88 177 LEU A CA 1
ATOM 1500 C C . LEU A 1 177 ? -10.470 6.587 16.070 1.00 94.88 177 LEU A C 1
ATOM 1502 O O . LEU A 1 177 ? -10.118 6.854 14.922 1.00 94.88 177 LEU A O 1
ATOM 1506 N N . ALA A 1 178 ? -11.145 7.446 16.837 1.00 95.50 178 ALA A N 1
ATOM 1507 C CA . ALA A 1 178 ? -11.561 8.775 16.396 1.00 95.50 178 ALA A CA 1
ATOM 1508 C C . ALA A 1 178 ? -10.360 9.631 15.965 1.00 95.50 178 ALA A C 1
ATOM 1510 O O . ALA A 1 178 ? -10.371 10.200 14.873 1.00 95.50 178 ALA A O 1
ATOM 1511 N N . THR A 1 179 ? -9.271 9.634 16.744 1.00 95.38 179 THR A N 1
ATOM 1512 C CA . THR A 1 179 ? -8.026 10.324 16.364 1.00 95.38 179 THR A CA 1
ATOM 1513 C C . THR A 1 179 ? -7.451 9.788 15.052 1.00 95.38 179 THR A C 1
ATOM 1515 O O . THR A 1 179 ? -7.029 10.556 14.191 1.00 95.38 179 THR A O 1
ATOM 1518 N N . LYS A 1 180 ? -7.447 8.462 14.855 1.00 94.50 180 LYS A N 1
ATOM 1519 C CA . LYS A 1 180 ? -6.966 7.860 13.601 1.00 94.50 180 LYS A CA 1
ATOM 1520 C C . LYS A 1 180 ? -7.838 8.242 12.407 1.00 94.50 180 LYS A C 1
ATOM 1522 O O . LYS A 1 180 ? -7.289 8.491 11.340 1.00 94.50 180 LYS A O 1
ATOM 1527 N N . ILE A 1 181 ? -9.158 8.291 12.578 1.00 95.50 181 ILE A N 1
ATOM 1528 C CA . ILE A 1 181 ? -10.091 8.714 11.526 1.00 95.50 181 ILE A CA 1
ATOM 1529 C C . ILE A 1 181 ? -9.813 10.166 11.128 1.00 95.50 181 ILE A C 1
ATOM 1531 O O . ILE A 1 181 ? -9.657 10.431 9.938 1.00 95.50 181 ILE A O 1
ATOM 1535 N N . ALA A 1 182 ? -9.661 11.071 12.098 1.00 96.19 182 ALA A N 1
ATOM 1536 C CA . ALA A 1 182 ? -9.343 12.475 11.834 1.00 96.19 182 ALA A CA 1
ATOM 1537 C C . ALA A 1 182 ? -8.014 12.631 11.070 1.00 96.19 182 ALA A C 1
ATOM 1539 O O . ALA A 1 182 ? -7.959 13.300 10.041 1.00 96.19 182 ALA A O 1
ATOM 1540 N N . ASN A 1 183 ? -6.963 11.924 11.499 1.00 94.69 183 ASN A N 1
ATOM 1541 C CA . ASN A 1 183 ? -5.664 11.944 10.816 1.00 94.69 183 ASN A CA 1
ATOM 1542 C C . ASN A 1 183 ? -5.748 11.414 9.373 1.00 94.69 183 ASN A C 1
ATOM 1544 O O . ASN A 1 183 ? -5.065 11.916 8.480 1.00 94.69 183 ASN A O 1
ATOM 1548 N N . VAL A 1 184 ? -6.565 10.382 9.133 1.00 94.75 184 VAL A N 1
ATOM 1549 C CA . VAL A 1 184 ? -6.797 9.836 7.786 1.00 94.75 184 VAL A CA 1
ATOM 1550 C C . VAL A 1 184 ? -7.534 10.850 6.913 1.00 94.75 184 VAL A C 1
ATOM 1552 O O . VAL A 1 184 ? -7.134 11.041 5.768 1.00 94.75 184 VAL A O 1
ATOM 1555 N N . GLN A 1 185 ? -8.555 11.529 7.442 1.00 94.31 185 GLN A N 1
ATOM 1556 C CA . GLN A 1 185 ? -9.296 12.567 6.715 1.00 94.31 185 GLN A CA 1
ATOM 1557 C C . GLN A 1 185 ? -8.389 13.735 6.314 1.00 94.31 185 GLN A C 1
ATOM 1559 O O . GLN A 1 185 ? -8.347 14.110 5.143 1.00 94.31 185 GLN A O 1
ATOM 1564 N N . GLU A 1 186 ? -7.579 14.237 7.247 1.00 94.69 186 GLU A N 1
ATOM 1565 C CA . GLU A 1 186 ? -6.617 15.302 6.961 1.00 94.69 186 GLU A CA 1
ATOM 1566 C C . GLU A 1 186 ? -5.608 14.877 5.876 1.00 94.69 186 GLU A C 1
ATOM 1568 O O . GLU A 1 186 ? -5.280 15.638 4.960 1.00 94.69 186 GLU A O 1
ATOM 1573 N N . ALA A 1 187 ? -5.122 13.635 5.932 1.00 92.25 187 ALA A N 1
ATOM 1574 C CA . ALA A 1 187 ? -4.216 13.098 4.923 1.00 92.25 187 ALA A CA 1
ATOM 1575 C C . ALA A 1 187 ? -4.885 12.926 3.542 1.00 92.25 187 ALA A C 1
ATOM 1577 O O . ALA A 1 187 ? -4.241 13.192 2.521 1.00 92.25 187 ALA A O 1
ATOM 1578 N N . GLU A 1 188 ? -6.163 12.534 3.488 1.00 92.50 188 GLU A N 1
ATOM 1579 C CA . GLU A 1 188 ? -6.948 12.479 2.246 1.00 92.50 188 GLU A CA 1
ATOM 1580 C C . GLU A 1 188 ? -7.066 13.868 1.597 1.00 92.50 188 GLU A C 1
ATOM 1582 O O . GLU A 1 188 ? -6.840 14.008 0.393 1.00 92.50 188 GLU A O 1
ATOM 1587 N N . GLU A 1 189 ? -7.361 14.908 2.377 1.00 93.00 189 GLU A N 1
ATOM 1588 C CA . GLU A 1 189 ? -7.456 16.289 1.888 1.00 93.00 189 GLU A CA 1
ATOM 1589 C C . GLU A 1 189 ? -6.115 16.810 1.365 1.00 93.00 189 GLU A C 1
ATOM 1591 O O . GLU A 1 189 ? -6.032 17.336 0.251 1.00 93.00 189 GLU A O 1
ATOM 1596 N N . ARG A 1 190 ? -5.030 16.582 2.117 1.00 90.75 190 ARG A N 1
ATOM 1597 C CA . ARG A 1 190 ? -3.668 16.941 1.694 1.00 90.75 190 ARG A CA 1
ATOM 1598 C C . ARG A 1 190 ? -3.302 16.293 0.357 1.00 90.75 190 ARG A C 1
ATOM 1600 O O . ARG A 1 190 ? -2.685 16.947 -0.487 1.00 90.75 190 ARG A O 1
ATOM 1607 N N . LEU A 1 191 ? -3.671 15.028 0.139 1.00 88.50 191 LEU A N 1
ATOM 1608 C CA . LEU A 1 191 ? -3.431 14.344 -1.134 1.00 88.50 191 LEU A CA 1
ATOM 1609 C C . LEU A 1 191 ? -4.295 14.899 -2.270 1.00 88.50 191 LEU A C 1
ATOM 1611 O O . LEU A 1 191 ? -3.770 15.094 -3.366 1.00 88.50 191 LEU A O 1
ATOM 1615 N N . LYS A 1 192 ? -5.573 15.215 -2.028 1.00 89.19 192 LYS A N 1
ATOM 1616 C CA . LYS A 1 192 ? -6.447 15.846 -3.036 1.00 89.19 192 LYS A CA 1
ATOM 1617 C C . LYS A 1 192 ? -5.850 17.156 -3.552 1.00 89.19 192 LYS A C 1
ATOM 1619 O O . LYS A 1 192 ? -5.698 17.319 -4.760 1.00 89.19 192 LYS A O 1
ATOM 1624 N N . ILE A 1 193 ? -5.389 18.023 -2.650 1.00 90.19 193 ILE A N 1
ATOM 1625 C CA . ILE A 1 193 ? -4.748 19.297 -3.011 1.00 90.19 193 ILE A CA 1
ATOM 1626 C C . ILE A 1 193 ? -3.495 19.066 -3.873 1.00 90.19 193 ILE A C 1
ATOM 1628 O O . ILE A 1 193 ? -3.255 19.788 -4.842 1.00 90.19 193 ILE A O 1
ATOM 1632 N N . LYS A 1 194 ? -2.674 18.061 -3.541 1.00 87.81 194 LYS A N 1
ATOM 1633 C CA . LYS A 1 194 ? -1.477 17.714 -4.329 1.00 87.81 194 LYS A CA 1
ATOM 1634 C C . LYS A 1 194 ? -1.846 17.212 -5.731 1.00 87.81 194 LYS A C 1
ATOM 1636 O O . LYS A 1 194 ? -1.217 17.634 -6.700 1.00 87.81 194 LYS A O 1
ATOM 1641 N N . ILE A 1 195 ? -2.876 16.372 -5.851 1.00 85.94 195 ILE A N 1
ATOM 1642 C CA . ILE A 1 195 ? -3.377 15.867 -7.140 1.00 85.94 195 ILE A CA 1
ATOM 1643 C C . ILE A 1 195 ? -3.860 17.022 -8.022 1.00 85.94 195 ILE A C 1
ATOM 1645 O O . ILE A 1 195 ? -3.478 17.106 -9.187 1.00 85.94 195 ILE A O 1
ATOM 1649 N N . GLU A 1 196 ? -4.648 17.946 -7.474 1.00 87.06 196 GLU A N 1
ATOM 1650 C CA . GLU A 1 196 ? -5.138 19.109 -8.222 1.00 87.06 196 GLU A CA 1
ATOM 1651 C C . GLU A 1 196 ? -3.996 19.996 -8.727 1.00 87.06 196 GLU A C 1
ATOM 1653 O O . GLU A 1 196 ? -4.024 20.466 -9.867 1.00 87.06 196 GLU A O 1
ATOM 1658 N N . LYS A 1 197 ? -2.959 20.205 -7.905 1.00 86.50 197 LYS A N 1
ATOM 1659 C CA . LYS A 1 197 ? -1.758 20.951 -8.307 1.00 86.50 197 LYS A CA 1
ATOM 1660 C C . LYS A 1 197 ? -1.038 20.280 -9.478 1.00 86.50 197 LYS A C 1
ATOM 1662 O O . LYS A 1 197 ? -0.656 20.974 -10.418 1.00 86.50 197 LYS A O 1
ATOM 1667 N N . LEU A 1 198 ? -0.894 18.954 -9.455 1.00 82.00 198 LEU A N 1
ATOM 1668 C CA . LEU A 1 198 ? -0.289 18.200 -10.556 1.00 82.00 198 LEU A CA 1
ATOM 1669 C C . LEU A 1 198 ? -1.113 18.279 -11.842 1.00 82.00 198 LEU A C 1
ATOM 1671 O O . LEU A 1 198 ? -0.555 18.488 -12.917 1.00 82.00 198 LEU A O 1
ATOM 1675 N N . GLN A 1 199 ? -2.436 18.146 -11.741 1.00 80.12 199 GLN A N 1
ATOM 1676 C CA . GLN A 1 199 ? -3.329 18.247 -12.896 1.00 80.12 199 GLN A CA 1
ATOM 1677 C C . GLN A 1 199 ? -3.239 19.629 -13.544 1.00 80.12 199 GLN A C 1
ATOM 1679 O O . GLN A 1 199 ? -3.063 19.729 -14.756 1.00 80.12 199 GLN A O 1
ATOM 1684 N N . LYS A 1 200 ? -3.276 20.695 -12.734 1.00 80.00 200 LYS A N 1
ATOM 1685 C CA . LYS A 1 200 ? -3.079 22.067 -13.215 1.00 80.00 200 LYS A CA 1
ATOM 1686 C C . LYS A 1 200 ? -1.709 22.220 -13.879 1.00 80.00 200 LYS A C 1
ATOM 1688 O O . LYS A 1 200 ? -1.649 22.706 -15.001 1.00 80.00 200 LYS A O 1
ATOM 1693 N N . GLY A 1 201 ? -0.635 21.739 -13.248 1.00 71.25 201 GLY A N 1
ATOM 1694 C CA . GLY A 1 201 ? 0.724 21.777 -13.801 1.00 71.25 201 GLY A CA 1
ATOM 1695 C C . GLY A 1 201 ? 0.862 21.080 -15.160 1.00 71.25 201 GLY A C 1
ATOM 1696 O O . GLY A 1 201 ? 1.423 21.658 -16.088 1.00 71.25 201 GLY A O 1
ATOM 1697 N N . ASN A 1 202 ? 0.292 19.881 -15.314 1.00 64.88 202 ASN A N 1
ATOM 1698 C CA . ASN A 1 202 ? 0.317 19.139 -16.580 1.00 64.88 202 ASN A CA 1
ATOM 1699 C C . ASN A 1 202 ? -0.454 19.856 -17.702 1.00 64.88 202 ASN A C 1
ATOM 1701 O O . ASN A 1 202 ? -0.008 19.845 -18.851 1.00 64.88 202 ASN A O 1
ATOM 1705 N N . ASN A 1 203 ? -1.559 20.533 -17.375 1.00 60.72 203 ASN A N 1
ATOM 1706 C CA . ASN A 1 203 ? -2.343 21.295 -18.351 1.00 60.72 203 ASN A CA 1
ATOM 1707 C C . ASN A 1 203 ? -1.570 22.503 -18.920 1.00 60.72 203 ASN A C 1
ATOM 1709 O O . ASN A 1 203 ? -1.726 22.822 -20.096 1.00 60.72 203 ASN A O 1
ATOM 1713 N N . TYR A 1 204 ? -0.676 23.133 -18.146 1.00 52.03 204 TYR A N 1
ATOM 1714 C CA . TYR A 1 204 ? 0.167 24.231 -18.648 1.00 52.03 204 TYR A CA 1
ATOM 1715 C C . TYR A 1 204 ? 1.288 23.763 -19.591 1.00 52.03 204 TYR A C 1
ATOM 1717 O O . TYR A 1 204 ? 1.679 24.504 -20.493 1.00 52.03 204 TYR A O 1
ATOM 1725 N N . VAL A 1 205 ? 1.799 22.539 -19.422 1.00 52.16 205 VAL A N 1
ATOM 1726 C CA . VAL A 1 205 ? 2.844 21.967 -20.296 1.00 52.16 205 VAL A CA 1
ATOM 1727 C C . VAL A 1 205 ? 2.251 21.467 -21.621 1.00 52.16 205 VAL A C 1
ATOM 1729 O O . VAL A 1 205 ? 2.905 21.548 -22.658 1.00 52.16 205 VAL A O 1
ATOM 1732 N N . GLY A 1 206 ? 0.991 21.018 -21.614 1.00 42.50 206 GLY A N 1
ATOM 1733 C CA . GLY A 1 206 ? 0.261 20.604 -22.818 1.00 42.50 206 GLY A CA 1
ATOM 1734 C C . GLY A 1 206 ? -0.121 21.741 -23.775 1.00 42.50 206 GLY A C 1
ATOM 1735 O O . GLY A 1 206 ? -0.409 21.464 -24.932 1.00 42.50 206 GLY A O 1
ATOM 1736 N N . SER A 1 207 ? -0.087 23.003 -23.328 1.00 37.34 207 SER A N 1
ATOM 1737 C CA . SER A 1 207 ? -0.480 24.178 -24.129 1.00 37.34 207 SER A CA 1
ATOM 1738 C C . SER A 1 207 ? 0.693 24.899 -24.820 1.00 37.34 207 SER A C 1
ATOM 1740 O O . SER A 1 207 ? 0.478 25.926 -25.459 1.00 37.34 207 SER A O 1
ATOM 1742 N N . LYS A 1 208 ? 1.931 24.400 -24.676 1.00 38.28 208 LYS A N 1
ATOM 1743 C CA . LYS A 1 208 ? 3.153 24.939 -25.316 1.00 38.28 208 LYS A CA 1
ATOM 1744 C C . LYS A 1 208 ? 3.689 24.050 -26.453 1.00 38.28 208 LYS A C 1
ATOM 1746 O O . LYS A 1 208 ? 4.893 24.044 -26.705 1.00 38.28 208 LYS A O 1
ATOM 1751 N N . LYS A 1 209 ? 2.825 23.274 -27.104 1.00 34.91 209 LYS A N 1
ATOM 1752 C CA . LYS A 1 209 ? 3.161 22.546 -28.333 1.00 34.91 209 LYS A CA 1
ATOM 1753 C C . LYS A 1 209 ? 2.385 23.104 -29.506 1.00 34.91 209 LYS A C 1
ATOM 1755 O O . LYS A 1 209 ? 1.189 23.392 -29.301 1.00 34.91 209 LYS A O 1
#